Protein AF-T1C7Z4-F1 (afdb_monomer)

Radius of gyration: 29.36 Å; Cα contacts (8 Å, |Δi|>4): 207; chains: 1; bounding box: 64×41×88 Å

Sequence (200 aa):
RFHYRIVDRELHAEHHIIVRELQWGGPSASKQSVGWPIRLATALLKNPDGVIRISLPVTGSLNDPSFHITSIVWKMLEHLLEKAALAPFELVGQLFPGAQRAQDVEFIPGSAALPPGAAASLSDLGRALAARPALQIDIPAGPAGPDDAIALEDARIDTLIMAGDRHPHPAGIFTLPLPERLRRFAALYRARLGKPPVYP

pLDDT: mean 82.73, std 10.24, range [55.91, 95.5]

InterPro domains:
  IPR008023 Protein of unknown function DUF748 [PF05359] (3-161)

Mean predicted aligned error: 10.8 Å

Structure (mmCIF, N/CA/C/O backbone):
data_AF-T1C7Z4-F1
#
_entry.id   AF-T1C7Z4-F1
#
loop_
_atom_site.group_PDB
_atom_site.id
_atom_site.type_symbol
_atom_site.label_atom_id
_atom_site.label_alt_id
_atom_site.label_comp_id
_atom_site.label_asym_id
_atom_site.label_entity_id
_atom_site.label_seq_id
_atom_site.pdbx_PDB_ins_code
_atom_site.Cartn_x
_atom_site.Cartn_y
_atom_site.Cartn_z
_atom_site.occupancy
_atom_site.B_iso_or_equiv
_atom_site.auth_seq_id
_atom_site.auth_comp_id
_atom_site.auth_asym_id
_atom_site.auth_atom_id
_atom_site.pdbx_PDB_model_num
ATOM 1 N N . ARG A 1 1 ? -22.829 -3.001 24.748 1.00 62.00 1 ARG A N 1
ATOM 2 C CA . ARG A 1 1 ? -22.953 -3.765 26.021 1.00 62.00 1 ARG A CA 1
ATOM 3 C C . ARG A 1 1 ? -21.739 -3.427 26.867 1.00 62.00 1 ARG A C 1
ATOM 5 O O . ARG A 1 1 ? -20.693 -3.185 26.273 1.00 62.00 1 ARG A O 1
ATOM 12 N N . PHE A 1 2 ? -21.897 -3.378 28.186 1.00 67.44 2 PHE A N 1
ATOM 13 C CA . PHE A 1 2 ? -20.847 -2.974 29.116 1.00 67.44 2 PHE A CA 1
ATOM 14 C C . PHE A 1 2 ? -20.646 -4.074 30.162 1.00 67.44 2 PHE A C 1
ATOM 16 O O . PHE A 1 2 ? -21.619 -4.481 30.798 1.00 67.44 2 PHE A O 1
ATOM 23 N N . HIS A 1 3 ? -19.420 -4.572 30.308 1.00 67.75 3 HIS A N 1
ATOM 24 C CA . HIS A 1 3 ? -19.040 -5.541 31.339 1.00 67.75 3 HIS A CA 1
ATOM 25 C C . HIS A 1 3 ? -17.976 -4.922 32.238 1.00 67.75 3 HIS A C 1
ATOM 27 O O . HIS A 1 3 ? -17.021 -4.354 31.726 1.00 67.75 3 HIS A O 1
ATOM 33 N N . TYR A 1 4 ? -18.140 -5.033 33.556 1.00 72.50 4 TYR A N 1
ATOM 34 C CA . TYR A 1 4 ? -17.231 -4.452 34.544 1.00 72.50 4 TYR A CA 1
ATOM 35 C C . TYR A 1 4 ? -16.807 -5.523 35.549 1.00 72.50 4 TYR A C 1
ATOM 37 O O . TYR A 1 4 ? -17.647 -6.263 36.064 1.00 72.50 4 TYR A O 1
ATOM 45 N N . ARG A 1 5 ? -15.511 -5.601 35.838 1.00 75.81 5 ARG A N 1
ATOM 46 C CA . ARG A 1 5 ? -14.916 -6.465 36.859 1.00 75.81 5 ARG A CA 1
ATOM 47 C C . ARG A 1 5 ? -13.880 -5.660 37.630 1.00 75.81 5 ARG A C 1
ATOM 49 O O . ARG A 1 5 ? -13.140 -4.893 37.032 1.00 75.81 5 ARG A O 1
ATOM 56 N N . ILE A 1 6 ? -13.821 -5.841 38.943 1.00 74.31 6 ILE A N 1
ATOM 57 C CA . ILE A 1 6 ? -12.808 -5.209 39.793 1.00 74.31 6 ILE A CA 1
ATOM 58 C C . ILE A 1 6 ? -11.932 -6.319 40.375 1.00 74.31 6 ILE A C 1
ATOM 60 O O . ILE A 1 6 ? -12.468 -7.267 40.949 1.00 74.31 6 ILE A O 1
ATOM 64 N N . VAL A 1 7 ? -10.614 -6.218 40.208 1.00 78.06 7 VAL 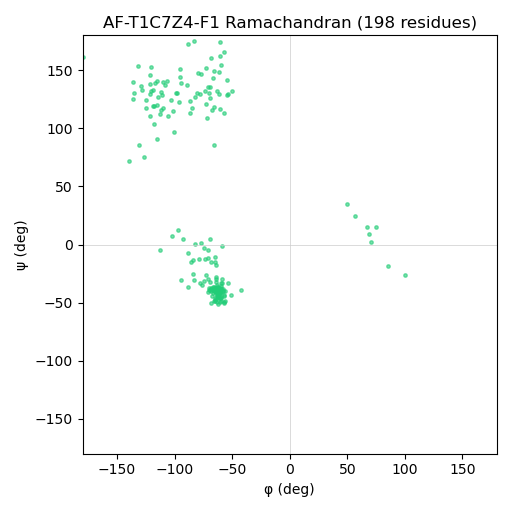A N 1
ATOM 65 C CA . VAL A 1 7 ? -9.606 -7.140 40.765 1.00 78.06 7 VAL A CA 1
ATOM 66 C C . VAL A 1 7 ? -8.481 -6.289 41.342 1.00 78.06 7 VAL A C 1
ATOM 68 O O . VAL A 1 7 ? -8.059 -5.348 40.689 1.00 78.06 7 VAL A O 1
ATOM 71 N N . ASP A 1 8 ? -8.045 -6.538 42.578 1.00 77.44 8 ASP A N 1
ATOM 72 C CA . ASP A 1 8 ? -6.919 -5.820 43.213 1.00 77.44 8 ASP A CA 1
ATOM 73 C C . ASP A 1 8 ? -6.990 -4.279 43.147 1.00 77.44 8 ASP A C 1
ATOM 75 O O . ASP A 1 8 ? -5.982 -3.582 43.077 1.00 77.44 8 ASP A O 1
ATOM 79 N N . ARG A 1 9 ? -8.212 -3.728 43.228 1.00 74.50 9 ARG A N 1
ATOM 80 C CA . ARG A 1 9 ? -8.511 -2.284 43.101 1.00 74.50 9 ARG A CA 1
ATOM 81 C C . ARG A 1 9 ? -8.250 -1.705 41.702 1.00 74.50 9 ARG A C 1
ATOM 83 O O . ARG A 1 9 ? -8.269 -0.486 41.535 1.00 74.50 9 ARG A O 1
ATOM 90 N N . GLU A 1 10 ? -8.096 -2.556 40.698 1.00 71.50 10 GLU A N 1
ATOM 91 C CA . GLU A 1 10 ? -8.139 -2.207 39.283 1.00 71.50 10 GLU A CA 1
ATOM 92 C C . GLU A 1 10 ? -9.522 -2.508 38.704 1.00 71.50 10 GLU A C 1
ATOM 94 O O . GLU A 1 10 ? -10.094 -3.586 38.883 1.00 71.50 10 GLU A O 1
ATOM 99 N N . LEU A 1 11 ? -10.084 -1.523 38.011 1.00 77.00 11 LEU A N 1
ATOM 100 C CA . LEU A 1 11 ? -11.274 -1.681 37.198 1.00 77.00 11 LEU A CA 1
ATOM 101 C C . LEU A 1 11 ? -10.871 -2.246 35.839 1.00 77.00 11 LEU A C 1
ATOM 103 O O . LEU A 1 11 ? -10.075 -1.635 35.134 1.00 77.00 11 LEU A O 1
ATOM 107 N N . HIS A 1 12 ? -11.507 -3.340 35.443 1.00 77.31 12 HIS A N 1
ATOM 108 C CA . HIS A 1 12 ? -11.502 -3.882 34.093 1.00 77.31 12 HIS A CA 1
ATOM 109 C C . HIS A 1 12 ? -12.899 -3.720 33.501 1.00 77.31 12 HIS A C 1
ATOM 111 O O . HIS A 1 12 ? -13.866 -4.309 33.989 1.00 77.31 12 HIS A O 1
ATOM 117 N N . ALA A 1 13 ? -13.015 -2.917 32.453 1.00 74.50 13 ALA A N 1
ATOM 118 C CA . ALA A 1 13 ? -14.256 -2.682 31.739 1.00 74.50 13 ALA A CA 1
ATOM 119 C C . ALA A 1 13 ? -14.119 -3.072 30.266 1.00 74.50 13 ALA A C 1
ATOM 121 O O . ALA A 1 13 ? -13.130 -2.736 29.621 1.00 74.50 13 ALA A O 1
ATOM 122 N N . GLU A 1 14 ? -15.135 -3.721 29.708 1.00 77.19 14 GLU A N 1
ATOM 123 C CA . GLU A 1 14 ? -15.243 -3.980 28.273 1.00 77.19 14 GLU A CA 1
ATOM 124 C C . GLU A 1 14 ? -16.447 -3.239 27.705 1.00 77.19 14 GLU A C 1
ATOM 126 O O . GLU A 1 14 ? -17.594 -3.439 28.124 1.00 77.19 14 GLU A O 1
ATOM 131 N N . HIS A 1 15 ? -16.181 -2.345 26.754 1.00 76.12 15 HIS A N 1
ATOM 132 C CA . HIS A 1 15 ? -17.198 -1.543 26.087 1.00 76.12 15 HIS A CA 1
ATOM 133 C C . HIS A 1 15 ? -17.344 -2.003 24.637 1.00 76.12 15 HIS A C 1
ATOM 135 O O . HIS A 1 15 ? -16.420 -1.858 23.838 1.00 76.12 15 HIS A O 1
ATOM 141 N N . HIS A 1 16 ? -18.529 -2.504 24.279 1.00 82.62 16 HIS A N 1
ATOM 142 C CA . HIS A 1 16 ? -18.870 -2.826 22.891 1.00 82.62 16 HIS A CA 1
ATOM 143 C C . HIS A 1 16 ? -19.742 -1.736 22.280 1.00 82.62 16 HIS A C 1
ATOM 145 O O . HIS A 1 16 ? -20.900 -1.562 22.687 1.00 82.62 16 HIS A O 1
ATOM 151 N N . ILE A 1 17 ? -19.192 -1.059 21.276 1.00 84.62 17 ILE A N 1
ATOM 152 C CA . ILE A 1 17 ? -19.823 0.029 20.534 1.00 84.62 17 ILE A CA 1
ATOM 153 C C . ILE A 1 17 ? -20.106 -0.462 19.113 1.00 84.62 17 ILE A C 1
ATOM 155 O O . ILE A 1 17 ? -19.226 -0.997 18.438 1.00 84.62 17 ILE A O 1
ATOM 159 N N . ILE A 1 18 ? -21.349 -0.284 18.664 1.00 90.19 18 ILE A N 1
ATOM 160 C CA . ILE A 1 18 ? -21.771 -0.582 17.294 1.00 90.19 18 ILE A CA 1
ATOM 161 C C . ILE A 1 18 ? -22.263 0.719 16.678 1.00 90.19 18 ILE A C 1
ATOM 163 O O . ILE A 1 18 ? -23.226 1.303 17.169 1.00 90.19 18 ILE A O 1
ATOM 167 N N . VAL A 1 19 ? -21.617 1.147 15.598 1.00 91.00 19 VAL A N 1
ATOM 168 C CA . VAL A 1 19 ? -22.026 2.314 14.813 1.00 91.00 19 VAL A CA 1
ATOM 169 C C . VAL A 1 19 ? -22.516 1.829 13.454 1.00 91.00 19 VAL A C 1
ATOM 171 O O . VAL A 1 19 ? -21.864 1.008 12.804 1.00 91.00 19 VAL A O 1
ATOM 174 N N . ARG A 1 20 ? -23.682 2.318 13.038 1.00 91.56 20 ARG A N 1
ATOM 175 C CA . ARG A 1 20 ? -24.297 2.042 11.734 1.00 91.56 20 ARG A CA 1
ATOM 176 C C . ARG A 1 20 ? -24.484 3.352 10.990 1.00 91.56 20 ARG A C 1
ATOM 178 O O . ARG A 1 20 ? -24.606 4.391 11.628 1.00 91.56 20 ARG A O 1
ATOM 185 N N . GLU A 1 21 ? -24.480 3.279 9.661 1.00 84.75 21 GLU A N 1
ATOM 186 C CA . GLU A 1 21 ? -24.811 4.412 8.782 1.00 84.75 21 GLU A CA 1
ATOM 187 C C . GLU A 1 21 ? -23.943 5.662 9.007 1.00 84.75 21 GLU A C 1
ATOM 189 O O . GLU A 1 21 ? -24.331 6.772 8.656 1.00 84.75 21 GLU A O 1
ATOM 194 N N . LEU A 1 22 ? -22.728 5.492 9.544 1.00 86.44 22 LEU A N 1
ATOM 195 C CA . LEU A 1 22 ? -21.803 6.608 9.683 1.00 86.44 22 LEU A CA 1
ATOM 196 C C . LEU A 1 22 ? -21.400 7.101 8.291 1.00 86.44 22 LEU A C 1
ATOM 198 O O . LEU A 1 22 ? -20.799 6.361 7.495 1.00 86.44 22 LEU A O 1
ATOM 202 N N . GLN A 1 23 ? -21.743 8.357 8.028 1.00 82.31 23 GLN A N 1
ATOM 203 C CA . GLN A 1 23 ? -21.385 9.097 6.833 1.00 82.31 23 GLN A CA 1
ATOM 204 C C . GLN A 1 23 ? -20.775 10.429 7.248 1.00 82.31 23 GLN A C 1
ATOM 206 O O . GLN A 1 23 ? -21.271 11.113 8.143 1.00 82.31 23 GLN A O 1
ATOM 211 N N . TRP A 1 24 ? -19.686 10.790 6.581 1.00 83.38 24 TRP A N 1
ATOM 212 C CA . TRP A 1 24 ? -19.082 12.101 6.731 1.00 83.38 24 TRP A CA 1
ATOM 213 C C . TRP A 1 24 ? -19.615 13.021 5.641 1.00 83.38 24 TRP A C 1
ATOM 215 O O . TRP A 1 24 ? -19.720 12.616 4.485 1.00 83.38 24 TRP A O 1
ATOM 225 N N . GLY A 1 25 ? -19.910 14.270 5.998 1.00 73.25 25 GLY A N 1
ATOM 226 C CA . GLY A 1 25 ? -20.153 15.308 5.002 1.00 73.25 25 GLY A CA 1
ATOM 227 C C . GLY A 1 25 ? -18.925 15.536 4.110 1.00 73.25 25 GLY A C 1
ATOM 228 O O . GLY A 1 25 ? -17.792 15.156 4.448 1.00 73.25 25 GLY A O 1
ATOM 229 N N . GLY A 1 26 ? -19.150 16.180 2.963 1.00 67.62 26 GLY A N 1
ATOM 230 C CA . GLY A 1 26 ? -18.075 16.612 2.071 1.00 67.62 26 GLY A CA 1
ATOM 231 C C . GLY A 1 26 ? -17.059 17.527 2.776 1.00 67.62 26 GLY A C 1
ATOM 232 O O . GLY A 1 26 ? -17.326 18.014 3.879 1.00 67.62 26 GLY A O 1
ATOM 233 N N . PRO A 1 27 ? -15.879 17.754 2.178 1.00 62.22 27 PRO A N 1
ATOM 234 C CA . PRO A 1 27 ? -14.914 18.710 2.707 1.00 62.22 27 PRO A CA 1
ATOM 235 C C . PRO A 1 27 ? -15.582 20.087 2.824 1.00 62.22 27 PRO A C 1
ATOM 237 O O . PRO A 1 27 ? -15.964 20.681 1.819 1.00 62.22 27 PRO A O 1
ATOM 240 N N . SER A 1 28 ? -15.768 20.580 4.046 1.00 59.91 28 SER A N 1
ATOM 241 C CA . SER A 1 28 ? -16.269 21.929 4.299 1.00 59.91 28 SER A CA 1
ATOM 242 C C . SER A 1 28 ? -15.123 22.806 4.788 1.00 59.91 28 SER A C 1
ATOM 244 O O . SER A 1 28 ? -14.312 22.384 5.610 1.00 59.91 28 SER A O 1
ATOM 246 N N . ALA A 1 29 ? -15.083 24.062 4.337 1.00 60.25 29 ALA A N 1
ATOM 247 C CA . ALA A 1 29 ? -14.156 25.076 4.853 1.00 60.25 29 ALA A CA 1
ATOM 248 C C . ALA A 1 29 ? -14.483 25.513 6.301 1.00 60.25 29 ALA A C 1
ATOM 250 O O . ALA A 1 29 ? -13.869 26.433 6.839 1.00 60.25 29 ALA A O 1
ATOM 251 N N . SER A 1 30 ? -15.471 24.881 6.945 1.00 62.84 30 SER A N 1
ATOM 252 C CA . SER A 1 30 ? -15.826 25.142 8.335 1.00 62.84 30 SER A CA 1
ATOM 253 C C . SER A 1 30 ? -14.868 24.421 9.289 1.00 62.84 30 SER A C 1
ATOM 255 O O . SER A 1 30 ? -14.425 23.302 9.034 1.00 62.84 30 SER A O 1
ATOM 257 N N . LYS A 1 31 ? -14.618 25.025 10.459 1.00 59.66 31 LYS A N 1
ATOM 258 C CA . LYS A 1 31 ? -13.844 24.434 11.575 1.00 59.66 31 LYS A CA 1
ATOM 259 C C . LYS A 1 31 ? -14.413 23.110 12.127 1.00 59.66 31 LYS A C 1
ATOM 261 O O . LYS A 1 31 ? -13.853 22.555 13.061 1.00 59.66 31 LYS A O 1
ATOM 266 N N . GLN A 1 32 ? -15.535 22.629 11.595 1.00 62.53 32 GLN A N 1
ATOM 267 C CA . GLN A 1 32 ? -16.249 21.429 12.040 1.00 62.53 32 GLN A CA 1
ATOM 268 C C . GLN A 1 32 ? -16.001 20.221 11.119 1.00 62.53 32 GLN A C 1
ATOM 270 O O . GLN A 1 32 ? -16.664 19.195 11.266 1.00 62.53 32 GLN A O 1
ATOM 275 N N . SER A 1 33 ? -15.086 20.326 10.148 1.00 69.81 33 SER A N 1
ATOM 276 C CA . SER A 1 33 ? -14.755 19.200 9.276 1.00 69.81 33 SER A CA 1
ATOM 277 C C . SER A 1 33 ? -13.975 18.122 10.034 1.00 69.81 33 SER A C 1
ATOM 279 O O . SER A 1 33 ? -13.063 18.388 10.816 1.00 69.81 33 SER A O 1
ATOM 281 N N . VAL A 1 34 ? -14.363 16.867 9.811 1.00 78.44 34 VAL A N 1
ATOM 282 C CA . VAL A 1 34 ? -13.688 15.716 10.412 1.00 78.44 34 VAL A CA 1
ATOM 283 C C . VAL A 1 34 ? -12.345 15.510 9.726 1.00 78.44 34 VAL A C 1
ATOM 285 O O . VAL A 1 34 ? -12.300 15.291 8.510 1.00 78.44 34 VAL A O 1
ATOM 288 N N . GLY A 1 35 ? -11.276 15.566 10.522 1.00 82.50 35 GLY A N 1
ATOM 289 C CA . GLY A 1 35 ? -9.902 15.403 10.061 1.00 82.50 35 GLY A CA 1
ATOM 290 C C . GLY A 1 35 ? -9.645 14.049 9.399 1.00 82.50 35 GLY A C 1
ATOM 291 O O . GLY A 1 35 ? -10.307 13.046 9.680 1.00 82.50 35 GLY A O 1
ATOM 292 N N . TRP A 1 36 ? -8.646 14.020 8.519 1.00 84.12 36 TRP A N 1
ATOM 293 C CA . TRP A 1 36 ? -8.288 12.831 7.748 1.00 84.12 36 TRP A CA 1
ATOM 294 C C . TRP A 1 36 ? -7.968 11.583 8.595 1.00 84.12 36 TRP A C 1
ATOM 296 O O . TRP A 1 36 ? -8.486 10.524 8.242 1.00 84.12 36 TRP A O 1
ATOM 306 N N . PRO A 1 37 ? -7.256 11.655 9.743 1.00 86.88 37 PRO A N 1
ATOM 307 C CA . PRO A 1 37 ? -6.982 10.461 10.553 1.00 86.88 37 PRO A CA 1
ATOM 308 C C . PRO A 1 37 ? -8.254 9.762 11.049 1.00 86.88 37 PRO A C 1
ATOM 310 O O . PRO A 1 37 ? -8.346 8.536 11.050 1.00 86.88 37 PRO A O 1
ATOM 313 N N . ILE A 1 38 ? -9.281 10.539 11.407 1.00 88.25 38 ILE A N 1
ATOM 314 C CA . ILE A 1 38 ? -10.581 10.006 11.836 1.00 88.25 38 ILE A CA 1
ATOM 315 C C . ILE A 1 38 ? -11.317 9.380 10.641 1.00 88.25 38 ILE A C 1
ATOM 317 O O . ILE A 1 38 ? -11.929 8.314 10.769 1.00 88.25 38 ILE A O 1
ATOM 321 N N . ARG A 1 39 ? -11.239 9.998 9.455 1.00 88.00 39 ARG A N 1
ATOM 322 C CA . ARG A 1 39 ? -11.797 9.428 8.216 1.00 88.00 39 ARG A CA 1
ATOM 323 C C . ARG A 1 39 ? -11.122 8.103 7.854 1.00 88.00 39 ARG A C 1
ATOM 325 O O . ARG A 1 39 ? -11.824 7.146 7.549 1.00 88.00 39 ARG A O 1
ATOM 332 N N . LEU A 1 40 ? -9.797 8.023 7.965 1.00 88.94 40 LEU A N 1
ATOM 333 C CA . LEU A 1 40 ? -9.034 6.798 7.734 1.00 88.94 40 LEU A CA 1
ATOM 334 C C . LEU A 1 40 ? -9.424 5.700 8.729 1.00 88.94 40 LEU A C 1
ATOM 336 O O . LEU A 1 40 ? -9.782 4.599 8.318 1.00 88.94 40 LEU A O 1
ATOM 340 N N . ALA A 1 41 ? -9.422 6.007 10.029 1.00 87.50 41 ALA A N 1
ATOM 341 C CA . ALA A 1 41 ? -9.799 5.047 11.063 1.00 87.50 41 ALA A CA 1
ATOM 342 C C . ALA A 1 41 ? -11.218 4.506 10.837 1.00 87.50 41 ALA A C 1
ATOM 344 O O . ALA A 1 41 ? -11.453 3.301 10.902 1.00 87.50 41 ALA A O 1
ATOM 345 N N . THR A 1 42 ? -12.174 5.377 10.509 1.00 89.81 42 THR A N 1
ATOM 346 C CA . THR A 1 42 ? -13.550 4.940 10.230 1.00 89.81 42 THR A CA 1
ATOM 347 C C . THR A 1 42 ? -13.678 4.136 8.945 1.00 89.81 42 THR A C 1
ATOM 349 O O . THR A 1 42 ? -14.394 3.136 8.954 1.00 89.81 42 THR A O 1
ATOM 352 N N . ALA A 1 43 ? -12.960 4.492 7.880 1.00 90.94 43 ALA A N 1
ATOM 353 C CA . ALA A 1 43 ? -12.897 3.698 6.655 1.00 90.94 43 ALA A CA 1
ATOM 354 C C . ALA A 1 43 ? -12.333 2.290 6.907 1.00 90.94 43 ALA A C 1
ATOM 356 O O . ALA A 1 43 ? -12.869 1.307 6.398 1.00 90.94 43 ALA A O 1
ATOM 357 N N . LEU A 1 44 ? -11.304 2.189 7.751 1.00 90.38 44 LEU A N 1
ATOM 358 C CA . LEU A 1 44 ? -10.635 0.937 8.097 1.00 90.38 44 LEU A CA 1
ATOM 359 C C . LEU A 1 44 ? -11.463 0.049 9.041 1.00 90.38 44 LEU A C 1
ATOM 361 O O . LEU A 1 44 ? -11.372 -1.175 8.988 1.00 90.38 44 LEU A O 1
ATOM 365 N N . LEU A 1 45 ? -12.278 0.639 9.914 1.00 89.94 45 LEU A N 1
ATOM 366 C CA . LEU A 1 45 ? -13.132 -0.104 10.846 1.00 89.94 45 LEU A CA 1
ATOM 367 C C . LEU A 1 45 ? -14.459 -0.545 10.217 1.00 89.94 45 LEU A C 1
ATOM 369 O O . LEU A 1 45 ? -15.068 -1.521 10.669 1.00 89.94 45 LEU A O 1
ATOM 373 N N . LYS A 1 46 ? -14.924 0.172 9.189 1.00 92.50 46 LYS A N 1
ATOM 374 C CA . LYS A 1 46 ? -16.194 -0.099 8.513 1.00 92.50 46 LYS A CA 1
ATOM 375 C C . LYS A 1 46 ? -16.095 -1.411 7.736 1.00 92.50 46 LYS A C 1
ATOM 377 O O . LYS A 1 46 ? -15.160 -1.640 6.972 1.00 92.50 46 LYS A O 1
ATOM 382 N N . ASN A 1 47 ? -17.028 -2.325 7.980 1.00 91.88 47 ASN A N 1
ATOM 383 C CA . ASN A 1 47 ? -17.147 -3.556 7.198 1.00 91.88 47 ASN A CA 1
ATOM 384 C C . ASN A 1 47 ? -17.948 -3.305 5.896 1.00 91.88 47 ASN A C 1
ATOM 386 O O . ASN A 1 47 ? -18.472 -2.200 5.716 1.00 91.88 47 ASN A O 1
ATOM 390 N N . PRO A 1 48 ? -18.082 -4.303 5.001 1.00 92.88 48 PRO A N 1
ATOM 391 C CA . PRO A 1 48 ? -18.854 -4.152 3.765 1.00 92.88 48 PRO A CA 1
ATOM 392 C C . PRO A 1 48 ? -20.327 -3.776 3.985 1.00 92.88 48 PRO A C 1
ATOM 394 O O . PRO A 1 48 ? -20.888 -3.032 3.190 1.00 92.88 48 PRO A O 1
ATOM 397 N N . ASP A 1 49 ? -20.924 -4.189 5.109 1.00 92.12 49 ASP A N 1
ATOM 398 C CA . ASP A 1 49 ? -22.300 -3.821 5.492 1.00 92.12 49 ASP A CA 1
ATOM 399 C C . ASP A 1 49 ? -22.419 -2.386 6.040 1.00 92.12 49 ASP A C 1
ATOM 401 O O . ASP A 1 49 ? -23.478 -1.963 6.505 1.00 92.12 49 ASP A O 1
ATOM 405 N N . GLY A 1 50 ? -21.318 -1.637 6.083 1.00 90.75 50 GLY A N 1
ATOM 406 C CA . GLY A 1 50 ? -21.280 -0.286 6.618 1.00 90.75 50 GLY A CA 1
ATOM 407 C C . GLY A 1 50 ? -21.333 -0.189 8.146 1.00 90.75 50 GLY A C 1
ATOM 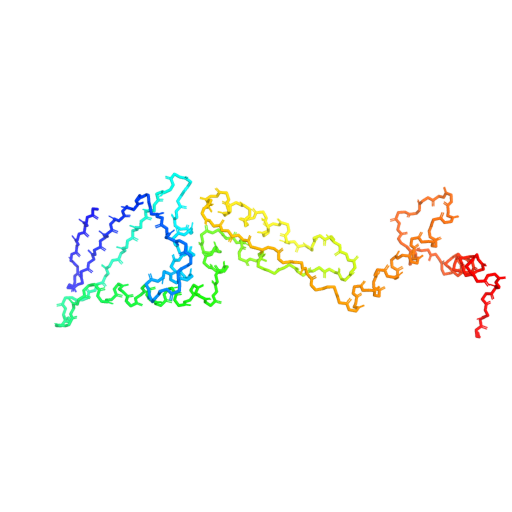408 O O . GLY A 1 50 ? -21.570 0.897 8.679 1.00 90.75 50 GLY A O 1
ATOM 409 N N . VAL A 1 51 ? -21.097 -1.294 8.854 1.00 93.12 51 VAL A N 1
ATOM 410 C CA . VAL A 1 51 ? -21.124 -1.390 10.317 1.00 93.12 51 VAL A CA 1
ATOM 411 C C . VAL A 1 51 ? -19.708 -1.314 10.881 1.00 93.12 51 VAL A C 1
ATOM 413 O O . VAL A 1 51 ? -18.815 -2.062 10.480 1.00 93.12 51 VAL A O 1
ATOM 416 N N . ILE A 1 52 ? -19.524 -0.451 11.874 1.00 91.31 52 ILE A N 1
ATOM 417 C CA . ILE A 1 52 ? -18.304 -0.354 12.676 1.00 91.31 52 ILE A CA 1
ATOM 418 C C . ILE A 1 52 ? -18.577 -1.020 14.025 1.00 91.31 52 ILE A C 1
ATOM 420 O O . ILE A 1 52 ? -19.527 -0.663 14.723 1.00 91.31 52 ILE A O 1
ATOM 424 N N . ARG A 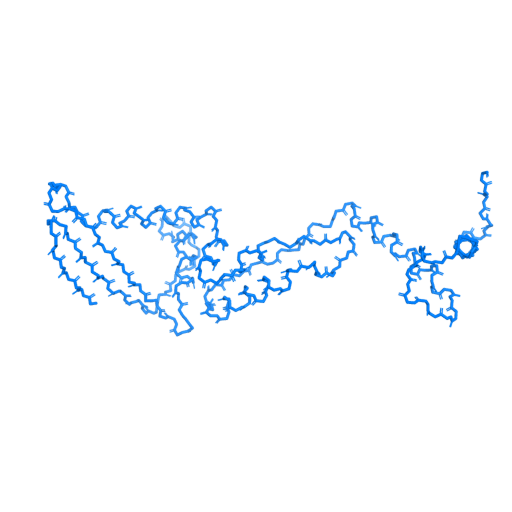1 53 ? -17.749 -2.000 14.393 1.00 88.31 53 ARG A N 1
ATOM 425 C CA . ARG A 1 53 ? -17.793 -2.662 15.704 1.00 88.31 53 ARG A CA 1
ATOM 426 C C . ARG A 1 53 ? -16.476 -2.403 16.413 1.00 88.31 53 ARG A C 1
ATOM 428 O O . ARG A 1 53 ? -15.432 -2.800 15.908 1.00 88.31 53 ARG A O 1
ATOM 435 N N . ILE A 1 54 ? -16.537 -1.743 17.561 1.00 84.56 54 ILE A N 1
ATOM 436 C CA . ILE A 1 54 ? -15.361 -1.408 18.361 1.00 84.56 54 ILE A CA 1
ATOM 437 C C . ILE A 1 54 ? -15.541 -2.045 19.732 1.00 84.56 54 ILE A C 1
ATOM 439 O O . ILE A 1 54 ? -16.582 -1.875 20.371 1.00 84.56 54 ILE A O 1
ATOM 443 N N . SER A 1 55 ? -14.518 -2.772 20.164 1.00 81.62 55 SER A N 1
ATOM 444 C CA . SER A 1 55 ? -14.412 -3.298 21.520 1.00 81.62 55 SER A CA 1
ATOM 445 C C . SER A 1 55 ? -13.252 -2.579 22.189 1.00 81.62 55 SER A C 1
ATOM 447 O O . SER A 1 55 ? -12.110 -2.731 21.763 1.00 81.62 55 SER A O 1
ATOM 449 N N . LEU A 1 56 ? -13.556 -1.752 23.185 1.00 76.62 56 LEU A N 1
ATOM 450 C CA . LEU A 1 56 ? -12.555 -0.997 23.932 1.00 76.62 56 LEU A CA 1
ATOM 451 C C . LEU A 1 56 ? -12.387 -1.647 25.309 1.00 76.62 56 LEU A C 1
ATOM 453 O O . LEU A 1 56 ? -13.325 -1.569 26.113 1.00 76.62 56 LEU A O 1
ATOM 457 N N . PRO A 1 57 ? -11.240 -2.294 25.586 1.00 71.94 57 PRO A N 1
ATOM 458 C CA . PRO A 1 57 ? -10.873 -2.642 26.946 1.00 71.94 57 PRO A CA 1
ATOM 459 C C . PRO A 1 57 ? -10.453 -1.362 27.666 1.00 71.94 57 PRO A C 1
ATOM 461 O O . PRO A 1 57 ? -9.675 -0.564 27.142 1.00 71.94 57 PRO A O 1
ATOM 464 N N . VAL A 1 58 ? -10.975 -1.152 28.866 1.00 73.00 58 VAL A N 1
ATOM 465 C CA . VAL A 1 58 ? -10.579 -0.037 29.716 1.00 73.00 58 VAL A CA 1
ATOM 466 C C . VAL A 1 58 ? -10.127 -0.591 31.050 1.00 73.00 58 VAL A C 1
ATOM 468 O O . VAL A 1 58 ? -10.903 -1.220 31.764 1.00 73.00 58 VAL A O 1
ATOM 471 N N . THR A 1 59 ? -8.859 -0.366 31.368 1.00 70.62 59 THR A N 1
ATOM 472 C CA . THR A 1 59 ? -8.254 -0.755 32.638 1.00 70.62 59 THR A CA 1
ATOM 473 C C . THR A 1 59 ? -7.842 0.483 33.412 1.00 70.62 59 THR A C 1
ATOM 475 O O . THR A 1 59 ? -7.318 1.428 32.819 1.00 70.62 59 THR A O 1
ATOM 478 N N . GLY A 1 60 ? -8.026 0.490 34.729 1.00 69.81 60 GLY A N 1
ATOM 479 C CA . GLY A 1 60 ? -7.403 1.529 35.535 1.00 69.81 60 GLY A CA 1
ATOM 480 C C . GLY A 1 60 ? -7.664 1.451 37.031 1.00 69.81 60 GLY A C 1
ATOM 481 O O . GLY A 1 60 ? -8.577 0.773 37.493 1.00 69.81 60 GLY A O 1
ATOM 482 N N . SER A 1 61 ? -6.807 2.129 37.790 1.00 69.62 61 SER A N 1
ATOM 483 C CA . SER A 1 61 ? -6.772 2.029 39.246 1.00 69.62 61 SER A CA 1
ATOM 484 C C . SER A 1 61 ? -7.851 2.886 39.905 1.00 69.62 61 SER A C 1
ATOM 486 O O . SER A 1 61 ? -7.940 4.087 39.662 1.00 69.62 61 SER A O 1
ATOM 488 N N . LEU A 1 62 ? -8.611 2.290 40.824 1.00 66.12 62 LEU A N 1
ATOM 489 C CA . LEU A 1 62 ? -9.594 2.985 41.664 1.00 66.12 62 LEU A CA 1
ATOM 490 C C . LEU A 1 62 ? -8.944 3.887 42.732 1.00 66.12 62 LEU A C 1
ATOM 492 O O . LEU A 1 62 ? -9.652 4.563 43.474 1.00 66.12 62 LEU A O 1
ATOM 496 N N . ASN A 1 63 ? -7.611 3.870 42.850 1.00 66.19 63 ASN A N 1
ATOM 497 C CA . ASN A 1 63 ? -6.856 4.655 43.831 1.00 66.19 63 ASN A CA 1
ATOM 498 C C . ASN A 1 63 ? -6.469 6.053 43.342 1.00 66.19 63 ASN A C 1
ATOM 500 O O . ASN A 1 63 ? -5.941 6.830 44.134 1.00 66.19 63 ASN A O 1
ATOM 504 N N . ASP A 1 64 ? -6.705 6.376 42.071 1.00 63.44 64 ASP A N 1
ATOM 505 C CA . ASP A 1 64 ? -6.446 7.712 41.545 1.00 63.44 64 ASP A CA 1
ATOM 506 C C . ASP A 1 64 ? -7.684 8.608 41.779 1.00 63.44 64 ASP A C 1
ATOM 508 O O . ASP A 1 64 ? -8.741 8.365 41.196 1.00 63.44 64 ASP A O 1
ATOM 512 N N . PRO A 1 65 ? -7.615 9.648 42.630 1.00 58.91 65 PRO A N 1
ATOM 513 C CA . PRO A 1 65 ? -8.737 10.563 42.851 1.00 58.91 65 PRO A CA 1
ATOM 514 C C . PRO A 1 65 ? -9.117 11.379 41.599 1.00 58.91 65 PRO A C 1
ATOM 516 O O . PRO A 1 65 ? -10.183 11.991 41.578 1.00 58.91 65 PRO A O 1
ATOM 519 N N . SER A 1 66 ? -8.291 11.354 40.545 1.00 58.06 66 SER A N 1
ATOM 520 C CA . SER A 1 66 ? -8.564 11.939 39.223 1.00 58.06 66 SER A CA 1
ATOM 521 C C . SER A 1 66 ? -9.081 10.907 38.208 1.00 58.06 66 SER A C 1
ATOM 523 O O . SER A 1 66 ? -9.089 11.186 37.004 1.00 58.06 66 SER A O 1
ATOM 525 N N . PHE A 1 67 ? -9.465 9.702 38.655 1.00 56.44 67 PHE A N 1
ATOM 526 C CA . PHE A 1 67 ? -9.823 8.575 37.792 1.00 56.44 67 PHE A CA 1
ATOM 527 C C . PHE A 1 67 ? -11.094 8.838 36.970 1.00 56.44 67 PHE A C 1
ATOM 529 O O . PHE A 1 67 ? -12.208 8.443 37.314 1.00 56.44 67 PHE A O 1
ATOM 536 N N . HIS A 1 68 ? -10.909 9.482 35.820 1.00 65.38 68 HIS A N 1
ATOM 537 C CA . HIS A 1 68 ? -11.892 9.579 34.754 1.00 65.38 68 HIS A CA 1
ATOM 538 C C . HIS A 1 68 ? -11.528 8.570 33.668 1.00 65.38 68 HIS A C 1
ATOM 540 O O . HIS A 1 68 ? -10.720 8.841 32.784 1.00 65.38 68 HIS A O 1
ATOM 546 N N . ILE A 1 69 ? -12.171 7.404 33.71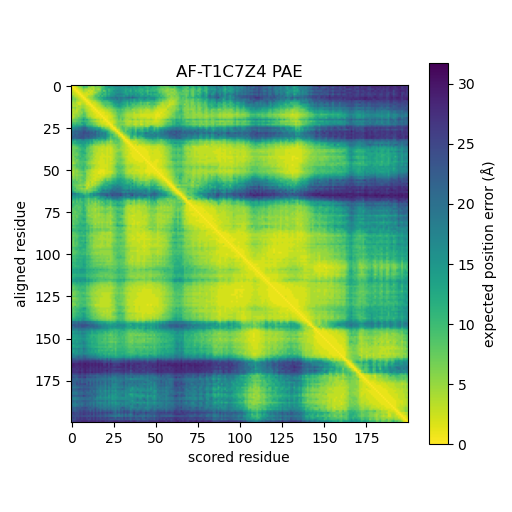1 1.00 68.69 69 ILE A N 1
ATOM 547 C CA . ILE A 1 69 ? -12.103 6.339 32.690 1.00 68.69 69 ILE A CA 1
ATOM 548 C C . ILE A 1 69 ? -12.162 6.925 31.266 1.00 68.69 69 ILE A C 1
ATOM 550 O O . ILE A 1 69 ? -11.444 6.502 30.363 1.00 68.69 69 ILE A O 1
ATOM 554 N N . THR A 1 70 ? -12.990 7.951 31.075 1.00 71.00 70 THR A N 1
ATOM 555 C CA . THR A 1 70 ? -13.189 8.647 29.802 1.00 71.00 70 THR A CA 1
ATOM 556 C C . THR A 1 70 ? -11.957 9.414 29.309 1.00 71.00 70 THR A C 1
ATOM 558 O O . THR A 1 70 ? -11.708 9.415 28.106 1.00 71.00 70 THR A O 1
ATOM 561 N N . SER A 1 71 ? -11.159 10.033 30.187 1.00 77.50 71 SER A N 1
ATOM 562 C CA . SER A 1 71 ? -9.993 10.837 29.783 1.00 77.50 71 SER A CA 1
ATOM 563 C C . SER A 1 71 ? -8.802 9.973 29.365 1.00 77.50 71 SER A C 1
ATOM 565 O O . SER A 1 71 ? -8.092 10.317 28.422 1.00 77.50 71 SER A O 1
ATOM 567 N N . ILE A 1 72 ? -8.612 8.820 30.012 1.00 76.94 72 ILE A N 1
ATOM 568 C CA . ILE A 1 72 ? -7.568 7.845 29.666 1.00 76.94 72 ILE A CA 1
ATOM 569 C C . ILE A 1 72 ? -7.839 7.258 28.280 1.00 76.94 72 ILE A C 1
ATOM 571 O O . ILE A 1 72 ? -6.957 7.246 27.420 1.00 76.94 72 ILE A O 1
ATOM 575 N N . VAL A 1 73 ? -9.082 6.827 28.042 1.00 76.50 73 VAL A N 1
ATOM 576 C CA . VAL A 1 73 ? -9.506 6.293 26.741 1.00 76.50 73 VAL A CA 1
ATOM 577 C C . VAL A 1 73 ? -9.339 7.342 25.645 1.00 76.50 73 VAL A C 1
ATOM 579 O O . VAL A 1 73 ? -8.841 7.019 24.567 1.00 76.50 73 VAL A O 1
ATOM 582 N N . TRP A 1 74 ? -9.701 8.598 25.923 1.00 82.06 74 TRP A N 1
ATOM 583 C CA . TRP A 1 74 ? -9.552 9.687 24.961 1.00 82.06 74 TRP A CA 1
ATOM 584 C C . TRP A 1 74 ? -8.085 9.960 24.608 1.00 82.06 74 TRP A C 1
ATOM 586 O O . TRP A 1 74 ? -7.750 9.982 23.429 1.00 82.06 74 TRP A O 1
ATOM 596 N N . LYS A 1 75 ? -7.187 10.047 25.598 1.00 82.81 75 LYS A N 1
ATOM 597 C CA . LYS A 1 75 ? -5.743 10.233 25.356 1.00 82.81 75 LYS A CA 1
ATOM 598 C C . LYS A 1 75 ? -5.123 9.095 24.550 1.00 82.81 75 LYS A C 1
ATOM 600 O O . LYS A 1 75 ? -4.285 9.340 23.684 1.00 82.81 75 LYS A O 1
ATOM 605 N N . MET A 1 76 ? -5.514 7.852 24.830 1.00 82.31 76 MET A N 1
ATOM 606 C CA . MET A 1 76 ? -5.051 6.697 24.059 1.00 82.31 76 MET A CA 1
ATOM 607 C C . MET A 1 76 ? -5.523 6.792 22.604 1.00 82.31 76 MET A C 1
ATOM 609 O O . MET A 1 76 ? -4.730 6.579 21.690 1.00 82.31 76 MET A O 1
ATOM 613 N N . LEU A 1 77 ? -6.792 7.149 22.383 1.00 83.19 77 LEU A N 1
ATOM 614 C CA . LEU A 1 77 ? -7.340 7.346 21.044 1.00 83.19 77 LEU A CA 1
ATOM 615 C C . LEU A 1 77 ? -6.631 8.487 20.301 1.00 83.19 77 LEU A C 1
ATOM 617 O O . LEU A 1 77 ? -6.291 8.311 19.136 1.00 83.19 77 LEU A O 1
ATOM 621 N N . GLU A 1 78 ? -6.362 9.614 20.965 1.00 86.06 78 GLU A N 1
ATOM 622 C CA . GLU A 1 78 ? -5.592 10.732 20.402 1.00 86.06 78 GLU A CA 1
ATOM 623 C C . GLU A 1 78 ? -4.208 10.278 19.923 1.00 86.06 78 GLU A C 1
ATOM 625 O O . GLU A 1 78 ? -3.869 10.514 18.768 1.00 86.06 78 GLU A O 1
ATOM 630 N N . HIS A 1 79 ? -3.453 9.539 20.743 1.00 86.38 79 HIS A N 1
ATOM 631 C CA . HIS A 1 79 ? -2.132 9.023 20.353 1.00 86.38 79 HIS A CA 1
ATOM 632 C C . HIS A 1 79 ? -2.203 8.032 19.183 1.00 86.38 79 HIS A C 1
ATOM 634 O O . HIS A 1 79 ? -1.314 8.002 18.331 1.00 86.38 79 HIS A O 1
ATOM 640 N N . LEU A 1 80 ? -3.244 7.196 19.129 1.00 84.81 80 LEU A N 1
ATOM 641 C CA . LEU A 1 80 ? -3.448 6.283 18.003 1.00 84.81 80 LEU A CA 1
ATOM 642 C C . LEU A 1 80 ? -3.770 7.051 16.719 1.00 84.81 80 LEU A C 1
ATOM 644 O O . LEU A 1 80 ? -3.229 6.716 15.668 1.00 84.81 80 LEU A O 1
ATOM 648 N N . LEU A 1 81 ? -4.610 8.087 16.795 1.00 86.69 81 LEU A N 1
ATOM 649 C CA . LEU A 1 81 ? -4.949 8.944 15.656 1.00 86.69 81 LEU A CA 1
ATOM 650 C C . LEU A 1 81 ? -3.767 9.814 15.207 1.00 86.69 81 LEU A C 1
ATOM 652 O O . LEU A 1 81 ? -3.623 10.070 14.015 1.00 86.69 81 LEU A O 1
ATOM 656 N N . GLU A 1 82 ? -2.899 10.236 16.120 1.00 88.69 82 GLU A N 1
ATOM 657 C CA . GLU A 1 82 ? -1.654 10.929 15.783 1.00 88.69 82 GLU A CA 1
ATOM 658 C C . GLU A 1 82 ? -0.707 10.005 15.006 1.00 88.69 82 GLU A C 1
ATOM 660 O O . GLU A 1 82 ? -0.242 10.353 13.921 1.00 88.69 82 GLU A O 1
ATOM 665 N N . LYS A 1 83 ? -0.501 8.771 15.482 1.00 85.50 83 LYS A N 1
ATOM 666 C CA . LYS A 1 83 ? 0.275 7.760 14.746 1.00 85.50 83 LYS A CA 1
ATOM 667 C C . LYS A 1 83 ? -0.354 7.412 13.398 1.00 85.50 83 LYS A C 1
ATOM 669 O O . LYS A 1 83 ? 0.366 7.251 12.419 1.00 85.50 83 LYS A O 1
ATOM 674 N N . ALA A 1 84 ? -1.683 7.346 13.336 1.00 84.62 84 ALA A N 1
ATOM 675 C CA . ALA A 1 84 ? -2.435 7.152 12.099 1.00 84.62 84 ALA A CA 1
ATOM 676 C C . ALA A 1 84 ? -2.140 8.241 11.065 1.00 84.62 84 ALA A C 1
ATOM 678 O O . ALA A 1 84 ? -2.041 7.954 9.875 1.00 84.62 84 ALA A O 1
ATOM 679 N N . ALA A 1 85 ? -2.021 9.489 11.530 1.00 86.12 85 ALA A N 1
ATOM 680 C CA . ALA A 1 85 ? -1.738 10.637 10.683 1.00 86.12 85 ALA A CA 1
ATOM 681 C C . ALA A 1 85 ? -0.350 10.534 10.036 1.00 86.12 85 ALA A C 1
ATOM 683 O O . ALA A 1 85 ? -0.187 10.879 8.869 1.00 86.12 85 ALA A O 1
ATOM 684 N N . LEU A 1 86 ? 0.632 10.057 10.803 1.00 88.62 86 LEU A N 1
ATOM 685 C CA . LEU A 1 86 ? 2.028 9.957 10.379 1.00 88.62 86 LEU A CA 1
ATOM 686 C C . LEU A 1 86 ? 2.321 8.690 9.565 1.00 88.62 86 LEU A C 1
ATOM 688 O O . LEU A 1 86 ? 3.204 8.706 8.715 1.00 88.62 86 LEU A O 1
ATOM 692 N N . ALA A 1 87 ? 1.601 7.598 9.828 1.00 90.31 87 ALA A N 1
ATOM 693 C CA . ALA A 1 87 ? 1.857 6.287 9.237 1.00 90.31 87 ALA A CA 1
ATOM 694 C C . ALA A 1 87 ? 0.541 5.568 8.871 1.00 90.31 87 ALA A C 1
ATOM 696 O O . ALA A 1 87 ? 0.146 4.595 9.521 1.00 90.31 87 ALA A O 1
ATOM 697 N N . PRO A 1 88 ? -0.167 6.019 7.821 1.00 88.06 88 PRO A N 1
ATOM 698 C CA . PRO A 1 88 ? -1.461 5.446 7.448 1.00 88.06 88 PRO A CA 1
ATOM 699 C C . PRO A 1 88 ? -1.397 3.975 7.041 1.00 88.06 88 PRO A C 1
ATOM 701 O O . PRO A 1 88 ? -2.281 3.196 7.399 1.00 88.06 88 PRO A O 1
ATOM 704 N N . PHE A 1 89 ? -0.356 3.579 6.309 1.00 91.31 89 PHE A N 1
ATOM 705 C CA . PHE A 1 89 ? -0.200 2.208 5.828 1.00 91.31 89 PHE A CA 1
ATOM 706 C C . PHE A 1 89 ? 0.137 1.229 6.953 1.00 91.31 89 PHE A C 1
ATOM 708 O O . PHE A 1 89 ? -0.316 0.087 6.907 1.00 91.31 89 PHE A O 1
ATOM 715 N N . GLU A 1 90 ? 0.820 1.677 8.009 1.00 90.62 90 GLU A N 1
ATOM 716 C CA . GLU A 1 90 ? 1.062 0.857 9.201 1.00 90.62 90 GLU A CA 1
ATOM 717 C C . GLU A 1 90 ? -0.250 0.415 9.860 1.00 90.62 90 GLU A C 1
ATOM 719 O O . GLU A 1 90 ? -0.385 -0.741 10.262 1.00 90.62 90 GLU A O 1
ATOM 724 N N . LEU A 1 91 ? -1.267 1.283 9.904 1.00 87.94 91 LEU A N 1
ATOM 725 C CA . LEU A 1 91 ? -2.587 0.896 10.412 1.00 87.94 91 LEU A CA 1
ATOM 726 C C . LEU A 1 91 ? -3.260 -0.175 9.556 1.00 87.94 91 LEU A C 1
ATOM 728 O O . LEU A 1 91 ? -3.892 -1.088 10.090 1.00 87.94 91 LEU A O 1
ATOM 732 N N . VAL A 1 92 ? -3.134 -0.073 8.232 1.00 91.00 92 VAL A N 1
ATOM 733 C CA . VAL A 1 92 ? -3.648 -1.103 7.323 1.00 91.00 92 VAL A CA 1
ATOM 734 C C . VAL A 1 92 ? -2.910 -2.419 7.578 1.00 91.00 92 VAL A C 1
ATOM 736 O O . VAL A 1 92 ? -3.556 -3.457 7.715 1.00 91.00 92 VAL A O 1
ATOM 739 N N . GLY A 1 93 ? -1.585 -2.367 7.741 1.00 91.56 93 GLY A N 1
ATOM 740 C CA . GLY A 1 93 ? -0.727 -3.515 8.040 1.00 91.56 93 GLY A CA 1
ATOM 741 C C . GLY A 1 93 ? -1.061 -4.238 9.346 1.00 91.56 93 GLY A C 1
ATOM 742 O O . GLY A 1 93 ? -0.952 -5.462 9.412 1.00 91.56 93 GLY A O 1
ATOM 743 N N . GLN A 1 94 ? -1.525 -3.517 10.371 1.00 89.25 94 GLN A N 1
ATOM 744 C CA . GLN A 1 94 ? -1.957 -4.114 11.644 1.00 89.25 94 GLN A CA 1
ATOM 745 C C . GLN A 1 94 ? -3.180 -5.029 11.492 1.00 89.25 94 GLN A C 1
ATOM 747 O O . GLN A 1 94 ? -3.307 -6.008 12.226 1.00 89.25 94 GLN A O 1
ATOM 752 N N . LEU A 1 95 ? -4.083 -4.724 10.554 1.00 87.19 95 LEU A N 1
ATOM 753 C CA . LEU A 1 95 ? -5.264 -5.550 10.275 1.00 87.19 95 LEU A CA 1
ATOM 754 C C . LEU A 1 95 ? -5.036 -6.543 9.133 1.00 87.19 95 LEU A C 1
ATOM 756 O O . LEU A 1 95 ? -5.640 -7.615 9.116 1.00 87.19 95 LEU A O 1
ATOM 760 N N . PHE A 1 96 ? -4.183 -6.177 8.180 1.00 91.62 96 PHE A N 1
ATOM 761 C CA . PHE A 1 96 ? -3.881 -6.939 6.977 1.00 91.62 96 PHE A CA 1
ATOM 762 C C . PHE A 1 96 ? -2.360 -7.034 6.822 1.00 91.62 96 PHE A C 1
ATOM 764 O O . PHE A 1 96 ? -1.756 -6.203 6.138 1.00 91.62 96 PHE A O 1
ATOM 771 N N . PRO A 1 97 ? -1.721 -8.030 7.462 1.00 93.00 97 PRO A N 1
ATOM 772 C CA . PRO A 1 97 ? -0.273 -8.180 7.417 1.00 93.00 97 PRO A CA 1
ATOM 773 C C . PRO A 1 97 ? 0.237 -8.239 5.977 1.00 93.00 97 PRO A C 1
ATOM 775 O O . PRO A 1 97 ? -0.264 -9.024 5.181 1.00 93.00 97 PRO A O 1
ATOM 778 N N . GLY A 1 98 ? 1.234 -7.416 5.651 1.00 91.94 98 GLY A N 1
ATOM 779 C CA . GLY A 1 98 ? 1.831 -7.341 4.316 1.00 91.94 98 GLY A CA 1
ATOM 780 C C . GLY A 1 98 ? 1.323 -6.174 3.472 1.00 91.94 98 GLY A C 1
ATOM 781 O O . GLY A 1 98 ? 2.089 -5.657 2.660 1.00 91.94 98 GLY A O 1
ATOM 782 N N . ALA A 1 99 ? 0.107 -5.680 3.725 1.00 92.94 99 ALA A N 1
ATOM 783 C CA . ALA A 1 99 ? -0.485 -4.577 2.967 1.00 92.94 99 ALA A CA 1
ATOM 784 C C . ALA A 1 9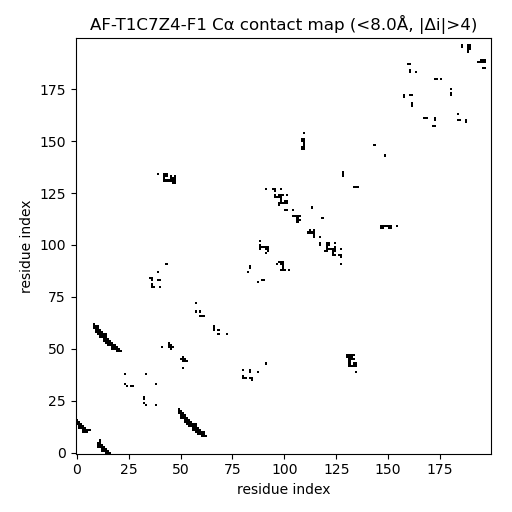9 ? 0.291 -3.256 3.111 1.00 92.94 99 ALA A C 1
ATOM 786 O O . ALA A 1 99 ? 0.331 -2.464 2.174 1.00 92.94 99 ALA A O 1
ATOM 787 N N . GLN A 1 100 ? 0.953 -3.023 4.249 1.00 93.62 100 GLN A N 1
ATOM 788 C CA . GLN A 1 100 ? 1.737 -1.807 4.481 1.00 93.62 100 GLN A CA 1
ATOM 789 C C . GLN A 1 100 ? 2.928 -1.673 3.525 1.00 93.62 100 GLN A C 1
ATOM 791 O O . GLN A 1 100 ? 3.327 -0.568 3.188 1.00 93.62 100 GLN A O 1
ATOM 796 N N . ARG A 1 101 ? 3.466 -2.797 3.032 1.00 92.38 101 ARG A N 1
ATOM 797 C CA . ARG A 1 101 ? 4.602 -2.799 2.097 1.00 92.38 101 ARG A CA 1
ATOM 798 C C . ARG A 1 101 ? 4.215 -2.365 0.686 1.00 92.38 101 ARG A C 1
ATOM 800 O O . ARG A 1 101 ? 5.093 -2.130 -0.125 1.00 92.38 101 ARG A O 1
ATOM 807 N N . ALA A 1 102 ? 2.920 -2.285 0.387 1.00 92.44 102 ALA A N 1
ATOM 808 C CA . ALA A 1 102 ? 2.426 -1.792 -0.891 1.00 92.44 102 ALA A CA 1
ATOM 809 C C . ALA A 1 102 ? 2.370 -0.255 -0.965 1.00 92.44 102 ALA A C 1
ATOM 811 O O . ALA A 1 102 ? 1.944 0.266 -1.991 1.00 92.44 102 ALA A O 1
ATOM 812 N N . GLN A 1 103 ? 2.768 0.459 0.100 1.00 91.81 103 GLN A N 1
ATOM 813 C CA . GLN A 1 103 ? 2.826 1.924 0.103 1.00 91.81 103 GLN A CA 1
ATOM 814 C C . GLN A 1 103 ? 3.799 2.470 -0.953 1.00 91.81 103 GLN A C 1
ATOM 816 O O . GLN A 1 103 ? 3.502 3.471 -1.593 1.00 91.81 103 GLN A O 1
ATOM 821 N N . ASP A 1 104 ? 4.918 1.768 -1.153 1.00 89.38 104 ASP A N 1
ATOM 822 C CA . ASP A 1 104 ? 5.999 2.132 -2.057 1.00 89.38 104 ASP A CA 1
ATOM 823 C C . ASP A 1 104 ? 6.420 0.867 -2.808 1.00 89.38 104 ASP A C 1
ATOM 825 O O . ASP A 1 104 ? 6.745 -0.156 -2.200 1.00 89.38 104 ASP A O 1
ATOM 829 N N . VAL A 1 105 ? 6.406 0.924 -4.139 1.00 90.06 105 VAL A N 1
ATOM 830 C CA . VAL A 1 105 ? 6.890 -0.161 -4.998 1.00 90.06 105 VAL A CA 1
ATOM 831 C C . VAL A 1 105 ? 8.004 0.398 -5.865 1.00 90.06 105 VAL A C 1
ATOM 833 O O . VAL A 1 105 ? 7.761 1.224 -6.740 1.00 90.06 105 VAL A O 1
ATOM 836 N N . GLU A 1 106 ? 9.228 -0.049 -5.603 1.00 88.56 106 GLU A N 1
ATOM 837 C CA . GLU A 1 106 ? 10.409 0.381 -6.346 1.00 88.56 106 GLU A CA 1
ATOM 838 C C . GLU A 1 106 ? 10.570 -0.455 -7.618 1.00 88.56 106 GLU A C 1
ATOM 840 O O . GLU A 1 106 ? 10.737 -1.676 -7.571 1.00 88.56 106 GLU A O 1
ATOM 845 N N . PHE A 1 107 ? 10.493 0.207 -8.768 1.00 89.38 107 PHE A N 1
ATOM 846 C CA . PHE A 1 107 ? 10.671 -0.425 -10.069 1.00 89.38 107 PHE A CA 1
ATOM 847 C C . PHE A 1 107 ? 12.114 -0.273 -10.546 1.00 89.38 107 PHE A C 1
ATOM 849 O O . PHE A 1 107 ? 12.798 0.696 -10.225 1.00 89.38 107 PHE A O 1
ATOM 856 N N . ILE A 1 108 ? 12.571 -1.237 -11.346 1.00 90.00 108 ILE A N 1
ATOM 857 C CA . ILE A 1 108 ? 13.846 -1.108 -12.056 1.00 90.00 108 ILE A CA 1
ATOM 858 C C . ILE A 1 108 ? 13.673 -0.023 -13.132 1.00 90.00 108 ILE A C 1
ATOM 860 O O . ILE A 1 108 ? 12.667 -0.080 -13.846 1.00 90.00 108 ILE A O 1
ATOM 864 N N . PRO A 1 109 ? 14.633 0.908 -13.303 1.00 90.81 109 PRO A N 1
ATOM 865 C CA . PRO A 1 109 ? 14.539 1.950 -14.318 1.00 90.81 109 PRO A CA 1
ATOM 866 C C . PRO A 1 109 ? 14.200 1.400 -15.707 1.00 90.81 109 PRO A C 1
ATOM 868 O O . PRO A 1 109 ? 14.772 0.404 -16.158 1.00 90.81 109 PRO A O 1
ATOM 871 N N . GLY A 1 110 ? 13.231 2.025 -16.371 1.00 88.50 110 GLY A N 1
ATOM 872 C CA . GLY A 1 110 ? 12.744 1.623 -17.693 1.00 88.50 110 GLY A CA 1
ATOM 873 C C . GLY A 1 110 ? 11.968 0.298 -17.733 1.00 88.50 110 GLY A C 1
ATOM 874 O O . GLY A 1 110 ? 11.645 -0.183 -18.820 1.00 88.50 110 GLY A O 1
ATOM 875 N N . SER A 1 111 ? 11.636 -0.298 -16.582 1.00 86.38 111 SER A N 1
ATOM 876 C CA . SER A 1 111 ? 10.883 -1.551 -16.481 1.00 86.38 111 SER A CA 1
ATOM 877 C C . SER A 1 111 ? 9.579 -1.377 -15.706 1.00 86.38 111 SER A C 1
ATOM 879 O O . SER A 1 111 ? 9.554 -0.871 -14.591 1.00 86.38 111 SER A O 1
ATOM 881 N N . ALA A 1 112 ? 8.486 -1.898 -16.266 1.00 87.88 112 ALA A N 1
ATOM 882 C CA . ALA A 1 112 ? 7.197 -2.011 -15.576 1.00 87.88 112 ALA A CA 1
ATOM 883 C C . ALA A 1 112 ? 7.011 -3.371 -14.870 1.00 87.88 112 ALA A C 1
ATOM 885 O O . ALA A 1 112 ? 5.925 -3.678 -14.374 1.00 87.88 112 ALA A O 1
ATOM 886 N N . ALA A 1 113 ? 8.037 -4.228 -14.866 1.00 90.25 113 ALA A N 1
ATOM 887 C CA . ALA A 1 113 ? 7.963 -5.526 -14.209 1.00 90.25 113 ALA A CA 1
ATOM 888 C C . ALA A 1 113 ? 7.945 -5.350 -12.686 1.00 90.25 113 ALA A C 1
ATOM 890 O O . ALA A 1 113 ? 8.792 -4.659 -12.123 1.00 90.25 113 ALA A O 1
ATOM 891 N N . LEU A 1 114 ? 6.993 -6.007 -12.017 1.00 91.56 114 LEU A N 1
ATOM 892 C CA . LEU A 1 114 ? 6.906 -5.966 -10.560 1.00 91.56 114 LEU A CA 1
ATOM 893 C C . LEU A 1 114 ? 8.162 -6.591 -9.931 1.00 91.56 114 LEU A C 1
ATOM 895 O O . LEU A 1 114 ? 8.532 -7.710 -10.309 1.00 91.56 114 LEU A O 1
ATOM 899 N N . PRO A 1 115 ? 8.789 -5.927 -8.946 1.00 90.19 115 PRO A N 1
ATOM 900 C CA . PRO A 1 115 ? 9.933 -6.488 -8.247 1.00 90.19 115 PRO A CA 1
ATOM 901 C C . PRO A 1 115 ? 9.508 -7.689 -7.378 1.00 90.19 115 PRO A C 1
ATOM 903 O O . PRO A 1 115 ? 8.327 -7.837 -7.022 1.00 90.19 115 PRO A O 1
ATOM 906 N N . PRO A 1 116 ? 10.459 -8.556 -6.990 1.00 88.00 116 PRO A N 1
ATOM 907 C CA . PRO A 1 116 ? 10.180 -9.681 -6.105 1.00 88.00 116 PRO A CA 1
ATOM 908 C C . PRO A 1 116 ? 9.487 -9.228 -4.811 1.00 88.00 116 PRO A C 1
ATOM 910 O O . PRO A 1 116 ? 9.939 -8.311 -4.135 1.00 88.00 116 PRO A O 1
ATOM 913 N N . GLY A 1 117 ? 8.375 -9.874 -4.456 1.00 87.00 117 GLY A N 1
ATOM 914 C CA . GLY A 1 117 ? 7.618 -9.572 -3.234 1.00 87.00 117 GLY A CA 1
ATOM 915 C C . GLY A 1 117 ? 6.587 -8.439 -3.348 1.00 87.00 117 GLY A C 1
ATOM 916 O O . GLY A 1 117 ? 5.643 -8.424 -2.554 1.00 87.00 117 GLY A O 1
ATOM 917 N N . ALA A 1 118 ? 6.663 -7.555 -4.352 1.00 93.06 118 ALA A N 1
ATOM 918 C CA . ALA A 1 118 ? 5.645 -6.513 -4.542 1.00 93.06 118 ALA A CA 1
ATOM 919 C C . ALA A 1 118 ? 4.276 -7.098 -4.900 1.00 93.06 118 ALA A C 1
ATOM 921 O O . ALA A 1 118 ? 3.263 -6.660 -4.363 1.00 93.06 118 ALA A O 1
ATOM 922 N N . ALA A 1 119 ? 4.237 -8.144 -5.732 1.00 93.75 119 ALA A N 1
ATOM 923 C CA . ALA A 1 119 ? 2.987 -8.813 -6.098 1.00 93.75 119 ALA A CA 1
ATOM 924 C C . ALA A 1 119 ? 2.223 -9.360 -4.874 1.00 93.75 119 ALA A C 1
ATOM 926 O O . ALA A 1 119 ? 0.999 -9.256 -4.813 1.00 93.75 119 ALA A O 1
ATOM 927 N N . ALA A 1 120 ? 2.939 -9.901 -3.883 1.00 93.94 120 ALA A N 1
ATOM 928 C CA . ALA A 1 120 ? 2.332 -10.404 -2.652 1.00 93.94 120 ALA A CA 1
ATOM 929 C C . ALA A 1 120 ? 1.757 -9.257 -1.806 1.00 93.94 120 ALA A C 1
ATOM 931 O O . ALA A 1 120 ? 0.578 -9.283 -1.462 1.00 93.94 120 ALA A O 1
ATOM 932 N N . SER A 1 121 ? 2.552 -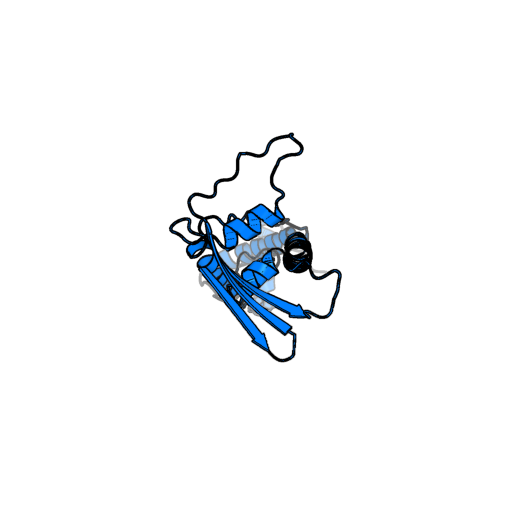8.211 -1.562 1.00 93.94 121 SER A N 1
ATOM 933 C CA . SER A 1 121 ? 2.124 -7.031 -0.796 1.00 93.94 121 SER A CA 1
ATOM 934 C C . SER A 1 121 ? 0.922 -6.324 -1.438 1.00 93.94 121 SER A C 1
ATOM 936 O O . SER A 1 121 ? -0.029 -5.960 -0.747 1.00 93.94 121 SER A O 1
ATOM 938 N N . LEU A 1 122 ? 0.917 -6.185 -2.769 1.00 95.06 122 LEU A N 1
ATOM 939 C CA . LEU A 1 122 ? -0.207 -5.630 -3.532 1.00 95.06 122 LEU A CA 1
ATOM 940 C C . LEU A 1 122 ? -1.453 -6.518 -3.443 1.00 95.06 122 LEU A C 1
ATOM 942 O O . LEU A 1 122 ? -2.566 -6.007 -3.333 1.00 95.06 122 LEU A O 1
ATOM 946 N N . SER A 1 123 ? -1.287 -7.844 -3.442 1.00 95.06 123 SER A N 1
ATOM 947 C CA . SER A 1 123 ? -2.401 -8.771 -3.225 1.00 95.06 123 SER A CA 1
ATOM 948 C C . SER A 1 123 ? -2.986 -8.650 -1.816 1.00 95.06 123 SER A C 1
ATOM 950 O O . SER A 1 123 ? -4.206 -8.743 -1.659 1.00 95.06 123 SER A O 1
ATOM 952 N N . ASP A 1 124 ? -2.153 -8.454 -0.793 1.00 94.81 124 ASP A N 1
ATOM 953 C CA . ASP A 1 124 ? -2.613 -8.250 0.583 1.00 94.81 124 ASP A CA 1
ATOM 954 C C . ASP A 1 124 ? -3.338 -6.907 0.734 1.00 94.81 124 ASP A C 1
ATOM 956 O O . ASP A 1 124 ? -4.410 -6.858 1.346 1.00 94.81 124 ASP A O 1
ATOM 960 N N . LEU A 1 125 ? -2.836 -5.844 0.095 1.00 95.06 125 LEU A N 1
ATOM 961 C CA . LEU A 1 125 ? -3.537 -4.560 0.006 1.00 95.06 125 LEU A CA 1
ATOM 962 C C . LEU A 1 125 ? -4.882 -4.702 -0.722 1.00 95.06 125 LEU A C 1
ATOM 964 O O . LEU A 1 125 ? -5.897 -4.199 -0.242 1.00 95.06 125 LEU A O 1
ATOM 968 N N . GLY A 1 126 ? -4.932 -5.442 -1.831 1.00 95.50 126 GLY A N 1
ATOM 969 C CA . GLY A 1 126 ? -6.177 -5.729 -2.548 1.00 95.50 126 GLY A CA 1
ATOM 970 C C . GLY A 1 126 ? -7.214 -6.429 -1.664 1.00 95.50 126 GLY A C 1
ATOM 971 O O . GLY A 1 126 ? -8.394 -6.070 -1.677 1.00 95.50 126 GLY A O 1
ATOM 972 N N . ARG A 1 127 ? -6.779 -7.371 -0.817 1.00 94.69 127 ARG A N 1
ATOM 973 C CA . ARG A 1 127 ? -7.649 -8.024 0.176 1.00 94.69 127 ARG A CA 1
ATOM 974 C C . ARG A 1 127 ? -8.135 -7.040 1.242 1.00 94.69 127 ARG A C 1
ATOM 976 O O . ARG A 1 127 ? -9.305 -7.101 1.621 1.00 94.69 127 ARG A O 1
ATOM 983 N N . ALA A 1 128 ? -7.272 -6.135 1.702 1.00 94.12 128 ALA A N 1
ATOM 984 C CA . ALA A 1 128 ? -7.639 -5.088 2.654 1.00 94.12 128 ALA A CA 1
ATOM 985 C C . ALA A 1 128 ? -8.738 -4.172 2.093 1.00 94.12 128 ALA A C 1
ATOM 987 O O . ALA A 1 128 ? -9.743 -3.937 2.765 1.00 94.12 128 ALA A O 1
ATOM 988 N N . LEU A 1 129 ? -8.594 -3.728 0.842 1.00 94.88 129 LEU A N 1
ATOM 989 C CA . LEU A 1 129 ? -9.574 -2.883 0.150 1.00 94.88 129 LEU A CA 1
ATOM 990 C C . LEU A 1 129 ? -10.907 -3.604 -0.071 1.00 94.88 129 LEU A C 1
ATOM 992 O O . LEU A 1 129 ? -11.967 -3.024 0.152 1.00 94.88 129 LEU A O 1
ATOM 996 N N . ALA A 1 130 ? -10.871 -4.892 -0.424 1.00 94.25 130 ALA A N 1
ATOM 997 C CA . ALA A 1 130 ? -12.081 -5.703 -0.555 1.00 94.25 130 ALA A CA 1
ATOM 998 C C . ALA A 1 130 ? -12.816 -5.874 0.787 1.00 94.25 130 ALA A C 1
ATOM 1000 O O . ALA A 1 130 ? -14.044 -5.809 0.849 1.00 94.25 130 ALA A O 1
ATOM 1001 N N . ALA A 1 131 ? -12.072 -6.067 1.879 1.00 94.12 131 ALA A N 1
ATOM 1002 C CA . ALA A 1 131 ? -12.640 -6.191 3.219 1.00 94.12 131 ALA A CA 1
ATOM 1003 C C . ALA A 1 131 ? -13.147 -4.851 3.779 1.00 94.12 131 ALA A C 1
ATOM 1005 O O . ALA A 1 131 ? -14.046 -4.848 4.627 1.00 94.12 131 ALA A O 1
ATOM 1006 N N . ARG A 1 132 ? -12.583 -3.726 3.319 1.00 93.88 132 ARG A N 1
ATOM 1007 C CA . ARG A 1 132 ? -12.872 -2.356 3.775 1.00 93.88 132 ARG A CA 1
ATOM 1008 C C . ARG A 1 132 ? -13.239 -1.441 2.596 1.00 93.88 132 ARG A C 1
ATOM 1010 O O . ARG A 1 132 ? -12.451 -0.569 2.242 1.00 93.88 132 ARG A O 1
ATOM 1017 N N . PRO A 1 133 ? -14.460 -1.544 2.035 1.00 92.31 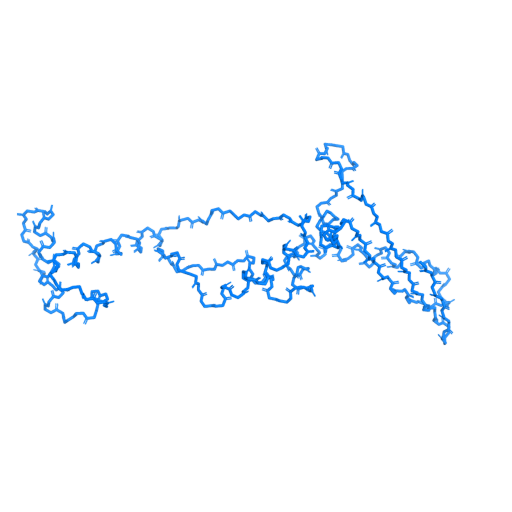133 PRO A N 1
ATOM 1018 C CA . PRO A 1 133 ? -14.850 -0.790 0.834 1.00 92.31 133 PRO A CA 1
ATOM 1019 C C . PRO A 1 133 ? -14.893 0.735 1.005 1.00 92.31 133 PRO A C 1
ATOM 1021 O O . PRO A 1 133 ? -14.974 1.472 0.029 1.00 92.31 133 PRO A O 1
ATOM 1024 N N . ALA A 1 134 ? -14.892 1.221 2.249 1.00 90.75 134 ALA A N 1
ATOM 1025 C CA . ALA A 1 134 ? -14.824 2.647 2.545 1.00 90.75 134 ALA A CA 1
ATOM 1026 C C . ALA A 1 134 ? -13.398 3.217 2.433 1.00 90.75 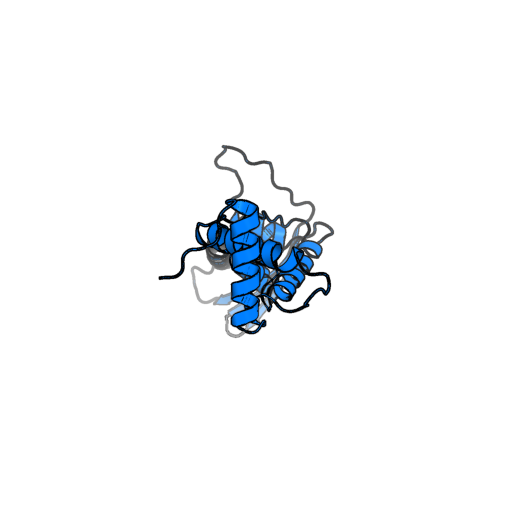134 ALA A C 1
ATOM 1028 O O . ALA A 1 134 ? -13.237 4.437 2.461 1.00 90.75 134 ALA A O 1
ATOM 1029 N N . LEU A 1 135 ? -12.375 2.359 2.343 1.00 91.25 135 LEU A N 1
ATOM 1030 C CA . LEU A 1 135 ? -10.991 2.763 2.143 1.00 91.25 135 LEU A CA 1
ATOM 1031 C C . LEU A 1 135 ? -10.774 3.122 0.671 1.00 91.25 135 LEU A C 1
ATOM 1033 O O . LEU A 1 135 ? -11.122 2.359 -0.227 1.00 91.25 135 LEU A O 1
ATOM 1037 N N . GLN A 1 136 ? -10.186 4.290 0.441 1.00 88.06 136 GLN A N 1
ATOM 1038 C CA . GLN A 1 136 ? -9.816 4.770 -0.885 1.00 88.06 136 GLN A CA 1
ATOM 1039 C C . GLN A 1 136 ? -8.303 4.931 -0.938 1.00 88.06 136 GLN A C 1
ATOM 1041 O O . GLN A 1 136 ? -7.699 5.401 0.027 1.00 88.06 136 GLN A O 1
ATOM 1046 N N . ILE A 1 137 ? -7.715 4.537 -2.062 1.00 90.94 137 ILE A N 1
ATOM 1047 C CA . ILE A 1 137 ? -6.296 4.726 -2.347 1.00 90.94 137 ILE A CA 1
ATOM 1048 C C . ILE A 1 137 ? -6.159 5.550 -3.619 1.00 90.94 137 ILE A C 1
ATOM 1050 O O . ILE A 1 137 ? -6.982 5.430 -4.527 1.00 90.94 137 ILE A O 1
ATOM 1054 N N . ASP A 1 138 ? -5.121 6.371 -3.659 1.00 90.75 138 ASP A N 1
ATOM 1055 C CA . ASP A 1 138 ? -4.677 7.047 -4.868 1.00 90.75 138 ASP A CA 1
ATOM 1056 C C . ASP A 1 138 ? -3.369 6.398 -5.320 1.00 90.75 138 ASP A C 1
ATOM 1058 O O . ASP A 1 138 ? -2.519 6.077 -4.487 1.00 90.75 138 ASP A O 1
ATOM 1062 N N . ILE A 1 139 ? -3.237 6.160 -6.622 1.00 90.56 139 ILE A N 1
ATOM 1063 C CA . ILE A 1 139 ? -2.031 5.584 -7.220 1.00 90.56 139 ILE A CA 1
ATOM 1064 C C . ILE A 1 139 ? -1.454 6.666 -8.128 1.00 90.56 139 ILE A C 1
ATOM 1066 O O . ILE A 1 139 ? -1.860 6.767 -9.290 1.00 90.56 139 ILE A O 1
ATOM 1070 N N . PRO A 1 140 ? -0.551 7.513 -7.607 1.00 86.81 140 PRO A N 1
ATOM 1071 C CA . PRO A 1 140 ? 0.049 8.556 -8.415 1.00 86.81 140 PRO A CA 1
ATOM 1072 C C . PRO A 1 140 ? 0.912 7.933 -9.514 1.00 86.81 140 PRO A C 1
ATOM 1074 O O . PRO A 1 140 ? 1.506 6.866 -9.342 1.00 86.81 140 PRO A O 1
ATOM 1077 N N . ALA A 1 141 ? 1.009 8.618 -10.654 1.00 79.12 141 ALA A N 1
ATOM 1078 C CA . ALA A 1 141 ? 2.002 8.263 -11.656 1.00 79.12 141 ALA A CA 1
ATOM 1079 C C . ALA A 1 141 ? 3.405 8.421 -11.047 1.00 79.12 141 ALA A C 1
ATOM 1081 O O . ALA A 1 141 ? 3.714 9.463 -10.464 1.00 79.12 141 ALA A O 1
ATOM 1082 N N . GLY A 1 142 ? 4.236 7.384 -11.173 1.00 73.25 142 GLY A N 1
ATOM 1083 C CA . GLY A 1 142 ? 5.617 7.427 -10.702 1.00 73.25 142 GLY A CA 1
ATOM 1084 C C . GLY A 1 142 ? 6.427 8.509 -11.432 1.00 73.25 142 GLY A C 1
ATOM 1085 O O . GLY A 1 142 ? 6.147 8.799 -12.601 1.00 73.25 142 GLY A O 1
ATOM 1086 N N . PRO A 1 143 ? 7.419 9.128 -10.771 1.00 72.19 143 PRO A N 1
ATOM 1087 C CA . PRO A 1 143 ? 8.288 10.093 -11.425 1.00 72.19 143 PRO A CA 1
ATOM 1088 C C . PRO A 1 143 ? 9.148 9.373 -12.470 1.00 72.19 143 PRO A C 1
ATOM 1090 O O . PRO A 1 143 ? 9.971 8.541 -12.111 1.00 72.19 143 PRO A O 1
ATOM 1093 N N . ALA A 1 144 ? 8.972 9.697 -13.753 1.00 74.88 144 ALA A N 1
ATOM 1094 C CA . ALA A 1 144 ? 9.899 9.253 -14.792 1.00 74.88 144 ALA A CA 1
ATOM 1095 C C . ALA A 1 144 ? 11.210 10.041 -14.647 1.00 74.88 144 ALA A C 1
ATOM 1097 O O . ALA A 1 144 ? 11.243 11.254 -14.888 1.00 74.88 144 ALA A O 1
ATOM 1098 N N . GLY A 1 145 ? 12.264 9.368 -14.192 1.00 86.25 145 GLY A N 1
ATOM 1099 C CA . GLY A 1 145 ? 13.573 9.967 -13.941 1.00 86.25 145 GLY A CA 1
ATOM 1100 C C . GLY A 1 145 ? 14.492 9.968 -15.170 1.00 86.25 145 GLY A C 1
ATOM 1101 O O . GLY A 1 145 ? 14.189 9.343 -16.188 1.00 86.25 145 GLY A O 1
ATOM 1102 N N . PRO A 1 146 ? 15.658 10.637 -15.091 1.00 89.62 146 PRO A N 1
ATOM 1103 C CA . PRO A 1 146 ? 16.686 10.542 -16.131 1.00 89.62 146 PRO A CA 1
ATOM 1104 C C . PRO A 1 146 ? 17.176 9.099 -16.335 1.00 89.62 146 PRO A C 1
ATOM 1106 O O . PRO A 1 146 ? 17.454 8.709 -17.467 1.00 89.62 146 PRO A O 1
ATOM 1109 N N . ASP A 1 147 ? 17.213 8.292 -15.271 1.00 91.31 147 ASP A N 1
ATOM 1110 C CA . ASP A 1 147 ? 17.621 6.886 -15.342 1.00 91.31 147 ASP A CA 1
ATOM 1111 C C . ASP A 1 147 ? 16.622 6.037 -16.137 1.00 91.31 147 ASP A C 1
ATOM 1113 O O . ASP A 1 147 ? 17.033 5.176 -16.915 1.00 91.31 147 ASP A O 1
ATOM 1117 N N . ASP A 1 148 ? 15.317 6.317 -16.017 1.00 91.06 148 ASP A N 1
ATOM 1118 C CA . ASP A 1 148 ? 14.297 5.678 -16.854 1.00 91.06 148 ASP A CA 1
ATOM 1119 C C . ASP A 1 148 ? 14.505 6.018 -18.327 1.00 91.06 148 ASP A C 1
ATOM 1121 O O . ASP A 1 148 ? 14.402 5.143 -19.181 1.00 91.06 148 ASP A O 1
ATOM 1125 N N . ALA A 1 149 ? 14.814 7.281 -18.638 1.00 89.31 149 ALA A N 1
ATOM 1126 C CA . ALA A 1 149 ? 15.039 7.712 -20.013 1.00 89.31 149 ALA A CA 1
ATOM 1127 C C . ALA A 1 149 ? 16.232 6.980 -20.648 1.00 89.31 149 ALA A C 1
ATOM 1129 O O . ALA A 1 149 ? 16.099 6.463 -21.757 1.00 89.31 149 ALA A O 1
ATOM 1130 N N . ILE A 1 150 ? 17.354 6.880 -19.926 1.00 91.81 150 ILE A N 1
ATOM 1131 C CA . ILE A 1 150 ? 18.548 6.151 -20.377 1.00 91.81 150 ILE A CA 1
ATOM 1132 C C . ILE A 1 150 ? 18.224 4.665 -20.554 1.00 91.81 150 ILE A C 1
ATOM 1134 O O . ILE A 1 150 ? 18.473 4.102 -21.618 1.00 91.81 150 ILE A O 1
ATOM 1138 N N . ALA A 1 151 ? 17.603 4.037 -19.552 1.00 91.06 151 ALA A N 1
ATOM 1139 C CA . ALA A 1 151 ? 17.264 2.618 -19.605 1.00 91.06 151 ALA A CA 1
ATOM 1140 C C . ALA A 1 151 ? 16.298 2.287 -20.757 1.00 91.06 151 ALA A C 1
ATOM 1142 O O . ALA A 1 151 ? 16.446 1.260 -21.421 1.00 91.06 151 ALA A O 1
ATOM 1143 N N . LEU A 1 152 ? 15.325 3.160 -21.031 1.00 90.19 152 LEU A N 1
ATOM 1144 C CA . LEU A 1 152 ? 14.395 3.009 -22.152 1.00 90.19 152 LEU A CA 1
ATOM 1145 C C . LEU A 1 152 ? 15.078 3.218 -23.509 1.00 90.19 152 LEU A C 1
ATOM 1147 O O . LEU A 1 152 ? 14.736 2.521 -24.468 1.00 90.19 152 LEU A O 1
ATOM 1151 N N . GLU A 1 153 ? 16.027 4.152 -23.612 1.00 90.31 153 GLU A N 1
ATOM 1152 C CA . GLU A 1 153 ? 16.824 4.357 -24.826 1.00 90.31 153 GLU A CA 1
ATOM 1153 C C . GLU A 1 153 ? 17.700 3.135 -25.123 1.00 90.31 153 GLU A C 1
ATOM 1155 O O . GLU A 1 153 ? 17.641 2.596 -26.233 1.00 90.31 153 GLU A O 1
ATOM 1160 N N . ASP A 1 154 ? 18.418 2.630 -24.120 1.00 88.12 154 ASP A N 1
ATOM 1161 C CA . ASP A 1 154 ? 19.237 1.421 -24.230 1.00 88.12 154 ASP A CA 1
ATOM 1162 C C . ASP A 1 154 ? 18.381 0.208 -24.620 1.00 88.12 154 ASP A C 1
ATOM 1164 O O . ASP A 1 154 ? 18.674 -0.482 -25.602 1.00 88.12 154 ASP A O 1
ATOM 1168 N N . ALA A 1 155 ? 17.249 -0.006 -23.941 1.00 87.31 155 ALA A N 1
ATOM 1169 C CA . ALA A 1 155 ? 16.315 -1.083 -24.269 1.00 87.31 155 ALA A CA 1
ATOM 1170 C C . ALA A 1 155 ? 15.767 -0.958 -25.702 1.00 87.31 155 ALA A C 1
ATOM 1172 O O . ALA A 1 155 ? 15.565 -1.961 -26.405 1.00 87.31 155 ALA A O 1
ATOM 1173 N N . ARG A 1 156 ? 15.539 0.273 -26.177 1.00 87.62 156 ARG A N 1
ATOM 1174 C CA . ARG A 1 156 ? 15.094 0.531 -27.548 1.00 87.62 156 ARG A CA 1
ATOM 1175 C C . ARG A 1 156 ? 16.179 0.184 -28.560 1.00 87.62 156 ARG A C 1
ATOM 1177 O O . ARG A 1 156 ? 15.856 -0.441 -29.575 1.00 87.62 156 ARG A O 1
ATOM 1184 N N . ILE A 1 157 ? 17.428 0.565 -28.304 1.00 86.81 157 ILE A N 1
ATOM 1185 C CA . ILE A 1 157 ? 18.580 0.227 -29.147 1.00 86.81 157 ILE A CA 1
ATOM 1186 C C . ILE A 1 157 ? 18.745 -1.292 -29.208 1.00 86.81 157 ILE A C 1
ATOM 1188 O O . ILE A 1 157 ? 18.786 -1.845 -30.308 1.00 86.81 157 ILE A O 1
ATOM 1192 N N . ASP A 1 158 ? 18.731 -1.978 -28.069 1.00 85.12 158 ASP A N 1
ATOM 1193 C CA . ASP A 1 158 ? 18.849 -3.438 -27.993 1.00 85.12 158 ASP A CA 1
ATOM 1194 C C . ASP A 1 158 ? 17.766 -4.142 -28.814 1.00 85.12 158 ASP A C 1
ATOM 1196 O O . ASP A 1 158 ? 18.053 -5.053 -29.599 1.00 85.12 158 ASP A O 1
ATOM 1200 N N . THR A 1 159 ? 16.525 -3.662 -28.716 1.00 85.25 159 THR A N 1
ATOM 1201 C CA . THR A 1 159 ? 15.404 -4.173 -29.515 1.00 85.25 159 THR A CA 1
ATOM 1202 C C . THR A 1 159 ? 15.649 -3.985 -31.015 1.00 85.25 159 THR A C 1
ATOM 1204 O O . THR A 1 159 ? 15.372 -4.888 -31.804 1.00 85.25 159 THR A O 1
ATOM 1207 N N . LEU A 1 160 ? 16.185 -2.835 -31.439 1.00 85.12 160 LEU A N 1
ATOM 1208 C CA . LEU A 1 160 ? 16.496 -2.560 -32.848 1.00 85.12 160 LEU A CA 1
ATOM 1209 C C . LEU A 1 160 ? 17.649 -3.423 -33.372 1.00 85.12 160 LEU A C 1
ATOM 1211 O O . LEU A 1 160 ? 17.602 -3.867 -34.519 1.00 85.12 160 LEU A O 1
ATOM 1215 N N . ILE A 1 161 ? 18.664 -3.682 -32.546 1.00 83.94 161 ILE A N 1
ATOM 1216 C CA . ILE A 1 161 ? 19.782 -4.564 -32.899 1.00 83.94 161 ILE A CA 1
ATOM 1217 C C . ILE A 1 161 ? 19.285 -6.006 -33.086 1.00 83.94 161 ILE A C 1
ATOM 1219 O O . ILE A 1 161 ? 19.740 -6.706 -33.995 1.00 83.94 161 ILE A O 1
ATOM 1223 N N . MET A 1 162 ? 18.332 -6.444 -32.261 1.00 80.56 162 MET A N 1
ATOM 1224 C CA . MET A 1 162 ? 17.751 -7.789 -32.326 1.00 80.56 162 MET A CA 1
ATOM 1225 C C . MET A 1 162 ? 16.724 -7.971 -33.444 1.00 80.56 162 MET A C 1
ATOM 1227 O O . MET A 1 162 ? 16.650 -9.049 -34.028 1.00 80.56 162 MET A O 1
ATOM 1231 N N . ALA A 1 163 ? 15.963 -6.931 -33.790 1.00 77.56 163 ALA A N 1
ATOM 1232 C CA . ALA A 1 163 ? 14.926 -6.996 -34.824 1.00 77.56 163 ALA A CA 1
ATOM 1233 C C . ALA A 1 163 ? 15.467 -7.294 -36.236 1.00 77.56 163 ALA A C 1
ATOM 1235 O O . ALA A 1 163 ? 14.709 -7.701 -37.113 1.00 77.56 163 ALA A O 1
ATOM 1236 N N . GLY A 1 164 ? 16.770 -7.103 -36.471 1.00 67.12 164 GLY A N 1
ATOM 1237 C CA . GLY A 1 164 ? 17.430 -7.472 -37.726 1.00 67.12 164 GLY A CA 1
ATOM 1238 C C . GLY A 1 164 ? 17.655 -8.979 -37.914 1.00 67.12 164 GLY A C 1
ATOM 1239 O O . GLY A 1 164 ? 18.174 -9.381 -38.957 1.00 67.12 164 GLY A O 1
ATOM 1240 N N . ASP A 1 165 ? 17.307 -9.808 -36.927 1.00 64.06 165 ASP A N 1
ATOM 1241 C CA . ASP A 1 165 ? 17.565 -11.245 -36.937 1.00 64.06 165 ASP A CA 1
ATOM 1242 C C . ASP A 1 165 ? 16.369 -12.065 -37.450 1.00 64.06 165 ASP A C 1
ATOM 1244 O O . ASP A 1 165 ? 15.208 -11.766 -37.178 1.00 64.06 165 ASP A O 1
ATOM 1248 N N . ARG A 1 166 ? 16.659 -13.149 -38.178 1.00 59.31 166 ARG A N 1
ATOM 1249 C CA . ARG A 1 166 ? 15.652 -14.140 -38.605 1.00 59.31 166 ARG A CA 1
ATOM 1250 C C . ARG A 1 166 ? 15.400 -15.207 -37.535 1.00 59.31 166 ARG A C 1
ATOM 1252 O O . ARG A 1 166 ? 14.399 -15.911 -37.627 1.00 59.31 166 ARG A O 1
ATOM 1259 N N . HIS A 1 167 ? 16.286 -15.321 -36.540 1.00 59.03 167 HIS A N 1
ATOM 1260 C CA . HIS A 1 167 ? 16.169 -16.271 -35.432 1.00 59.03 167 HIS A CA 1
ATOM 1261 C C . HIS A 1 167 ? 16.063 -15.519 -34.097 1.00 59.03 167 HIS A C 1
ATOM 1263 O O . HIS A 1 167 ? 17.078 -15.023 -33.600 1.00 59.03 167 HIS A O 1
ATOM 1269 N N . PRO A 1 168 ? 14.862 -15.426 -33.498 1.00 56.66 168 PRO A N 1
ATOM 1270 C CA . PRO A 1 168 ? 14.687 -14.733 -32.231 1.00 56.66 168 PRO A CA 1
ATOM 1271 C C . PRO A 1 168 ? 15.529 -15.406 -31.145 1.00 56.66 168 PRO A C 1
ATOM 1273 O O . PRO A 1 168 ? 15.325 -16.575 -30.818 1.00 56.66 168 PRO A O 1
ATOM 1276 N N . HIS A 1 169 ? 16.492 -14.664 -30.602 1.00 57.41 169 HIS A N 1
ATOM 1277 C CA . HIS A 1 169 ? 17.241 -15.084 -29.426 1.00 57.41 169 HIS A CA 1
ATOM 1278 C C . HIS A 1 169 ? 16.461 -14.650 -28.179 1.00 57.41 169 HIS A C 1
ATOM 1280 O O . HIS A 1 169 ? 16.168 -13.464 -28.035 1.00 57.41 169 HIS A O 1
ATOM 1286 N N . PRO A 1 170 ? 16.108 -15.580 -27.273 1.00 55.91 170 PRO A N 1
ATOM 1287 C CA . PRO A 1 170 ? 15.334 -15.256 -26.074 1.00 55.91 170 PRO A CA 1
ATOM 1288 C C . PRO A 1 170 ? 16.142 -14.465 -25.034 1.00 55.91 170 PRO A C 1
ATOM 1290 O O . PRO A 1 170 ? 15.573 -13.947 -24.079 1.00 55.91 170 PRO A O 1
ATOM 1293 N N . ALA A 1 171 ? 17.463 -14.378 -25.207 1.00 61.94 171 ALA A N 1
ATOM 1294 C CA . ALA A 1 171 ? 18.364 -13.679 -24.310 1.00 61.94 171 ALA A CA 1
ATOM 1295 C C . ALA A 1 171 ? 18.909 -12.400 -24.973 1.00 61.94 171 ALA A C 1
ATOM 1297 O O . ALA A 1 171 ? 19.210 -12.387 -26.167 1.00 61.94 171 ALA A O 1
ATOM 1298 N N . GLY A 1 172 ? 19.006 -11.316 -24.194 1.00 68.62 172 GLY A N 1
ATOM 1299 C CA . GLY A 1 172 ? 19.385 -9.981 -24.672 1.00 68.62 172 GLY A CA 1
ATOM 1300 C C . GLY A 1 172 ? 20.784 -9.901 -25.298 1.00 68.62 172 GLY A C 1
ATOM 1301 O O . GLY A 1 172 ? 21.567 -10.854 -25.252 1.00 68.62 172 GLY A O 1
ATOM 1302 N N . ILE A 1 173 ? 21.130 -8.738 -25.861 1.00 73.94 173 ILE A N 1
ATOM 1303 C CA . ILE A 1 173 ? 22.348 -8.536 -26.675 1.00 73.94 173 ILE A CA 1
ATOM 1304 C C . ILE A 1 173 ? 23.640 -8.963 -25.993 1.00 73.94 173 ILE A C 1
ATOM 1306 O O . ILE A 1 173 ? 24.551 -9.464 -26.649 1.00 73.94 173 ILE A O 1
ATOM 1310 N N . PHE A 1 174 ? 23.709 -8.818 -24.675 1.00 74.00 174 PHE A N 1
ATOM 1311 C CA . PHE A 1 174 ? 24.889 -9.140 -23.882 1.00 74.00 174 PHE A CA 1
ATOM 1312 C C . PHE A 1 174 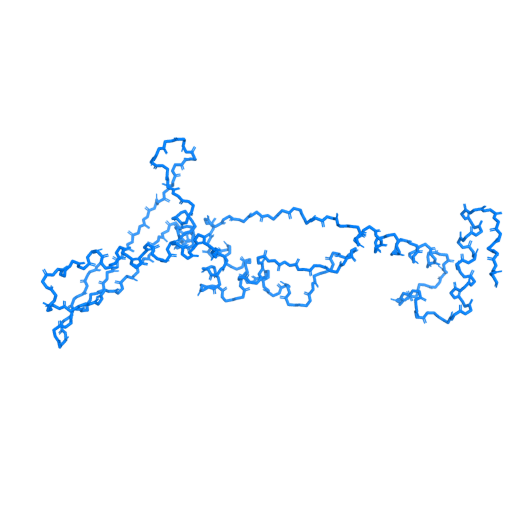? 25.196 -10.637 -23.811 1.00 74.00 174 PHE A C 1
ATOM 1314 O O . PHE A 1 174 ? 26.316 -11.002 -23.466 1.00 74.00 174 PHE A O 1
ATOM 1321 N N . THR A 1 175 ? 24.245 -11.496 -24.177 1.00 81.31 175 THR A N 1
ATOM 1322 C CA . THR A 1 175 ? 24.455 -12.950 -24.240 1.00 81.31 175 THR A CA 1
ATOM 1323 C C . THR A 1 175 ? 25.080 -13.416 -25.553 1.00 81.31 175 THR A C 1
ATOM 1325 O O . THR A 1 175 ? 25.575 -14.539 -25.635 1.00 81.31 175 THR A O 1
ATOM 1328 N N . LEU A 1 176 ? 25.111 -12.552 -26.572 1.00 81.12 176 LEU A N 1
ATOM 1329 C CA . LEU A 1 176 ? 25.758 -12.851 -27.843 1.00 81.12 176 LEU A CA 1
ATOM 1330 C C . LEU A 1 176 ? 27.290 -12.715 -27.730 1.00 81.12 176 LEU A C 1
ATOM 1332 O O . LEU A 1 176 ? 27.785 -11.820 -27.035 1.00 81.12 176 LEU A O 1
ATOM 1336 N N . PRO A 1 177 ? 28.071 -13.526 -28.470 1.00 87.00 177 PRO A N 1
ATOM 1337 C CA . PRO A 1 177 ? 29.514 -13.334 -28.585 1.00 87.00 177 PRO A CA 1
ATOM 1338 C C . PRO A 1 177 ? 29.866 -11.915 -29.057 1.00 87.00 177 PRO A C 1
ATOM 1340 O O . PRO A 1 177 ? 29.208 -11.364 -29.941 1.00 87.00 177 PRO A O 1
ATOM 1343 N N . LEU A 1 178 ? 30.943 -11.333 -28.516 1.00 84.94 178 LEU A N 1
ATOM 1344 C CA . LEU A 1 178 ? 31.365 -9.960 -28.834 1.00 84.94 178 LEU A CA 1
ATOM 1345 C C . LEU A 1 178 ? 31.480 -9.662 -30.347 1.00 84.94 178 LEU A C 1
ATOM 1347 O O . LEU A 1 178 ? 30.987 -8.611 -30.761 1.00 84.94 178 LEU A O 1
ATOM 1351 N N . PRO A 1 179 ? 32.048 -10.546 -31.197 1.00 86.69 179 PRO A N 1
ATOM 1352 C CA . PRO A 1 179 ? 32.126 -10.283 -32.637 1.00 86.69 179 PRO A CA 1
ATOM 1353 C C . PRO A 1 179 ? 30.749 -10.123 -33.293 1.00 86.69 179 PRO A C 1
ATOM 1355 O O . PRO A 1 179 ? 30.553 -9.258 -34.145 1.00 86.69 179 PRO A O 1
ATOM 1358 N N . GLU A 1 180 ? 29.778 -10.926 -32.857 1.00 86.38 180 GLU A N 1
ATOM 1359 C CA . GLU A 1 180 ? 28.409 -10.879 -33.365 1.00 86.38 180 GLU A CA 1
ATOM 1360 C C . GLU A 1 180 ? 27.696 -9.605 -32.893 1.00 86.38 180 GLU A C 1
ATOM 1362 O O . GLU A 1 180 ? 27.045 -8.926 -33.689 1.00 86.38 180 GLU A O 1
ATOM 1367 N N . ARG A 1 181 ? 27.903 -9.202 -31.632 1.00 85.69 181 ARG A N 1
ATOM 1368 C CA . ARG A 1 181 ? 27.394 -7.928 -31.093 1.00 85.69 181 ARG A CA 1
ATOM 1369 C C . ARG A 1 181 ? 27.880 -6.732 -31.912 1.00 85.69 181 ARG A C 1
ATOM 1371 O O . ARG A 1 181 ? 27.068 -5.916 -32.345 1.00 85.69 181 ARG A O 1
ATOM 1378 N N . LEU A 1 182 ? 29.188 -6.650 -32.165 1.00 86.31 182 LEU A N 1
ATOM 1379 C CA . LEU A 1 182 ? 29.798 -5.553 -32.927 1.00 86.31 182 LEU A CA 1
ATOM 1380 C C . LEU A 1 182 ? 29.284 -5.499 -34.366 1.00 86.31 182 LEU A C 1
ATOM 1382 O O . LEU A 1 182 ? 28.970 -4.420 -34.871 1.00 86.31 182 LEU A O 1
ATOM 1386 N N . ARG A 1 183 ? 29.149 -6.660 -35.017 1.00 86.50 183 ARG A N 1
ATOM 1387 C CA . ARG A 1 183 ? 28.601 -6.760 -36.373 1.00 86.50 183 ARG A CA 1
ATOM 1388 C C . ARG A 1 183 ? 27.176 -6.212 -36.443 1.00 86.50 183 ARG A C 1
ATOM 1390 O O . ARG A 1 183 ? 26.860 -5.456 -37.363 1.00 86.50 183 ARG A O 1
ATOM 1397 N N . ARG A 1 184 ? 26.314 -6.578 -35.492 1.00 85.25 184 ARG A N 1
ATOM 1398 C CA . ARG A 1 184 ? 24.919 -6.111 -35.472 1.00 85.25 184 ARG A CA 1
ATOM 1399 C C . ARG A 1 184 ? 24.822 -4.622 -35.155 1.00 85.25 184 ARG A C 1
ATOM 1401 O O . ARG A 1 184 ? 24.062 -3.913 -35.811 1.00 85.25 184 ARG A O 1
ATOM 1408 N N . PHE A 1 185 ? 25.648 -4.130 -34.235 1.00 86.44 185 PHE A N 1
ATOM 1409 C CA . PHE A 1 185 ? 25.744 -2.700 -33.948 1.00 86.44 185 PHE A CA 1
ATOM 1410 C C . PHE A 1 185 ? 26.172 -1.900 -35.188 1.00 86.44 185 PHE A C 1
ATOM 1412 O O . PHE A 1 185 ? 25.538 -0.908 -35.539 1.00 86.44 185 PHE A O 1
ATOM 1419 N N . ALA A 1 186 ? 27.189 -2.371 -35.917 1.00 87.38 186 ALA A N 1
ATOM 1420 C CA . ALA A 1 186 ? 27.641 -1.740 -37.156 1.00 87.38 186 ALA A CA 1
ATOM 1421 C C . ALA A 1 186 ? 26.560 -1.735 -38.250 1.00 87.38 186 ALA A C 1
ATOM 1423 O O . ALA A 1 186 ? 26.436 -0.756 -38.991 1.00 87.38 186 ALA A O 1
ATOM 1424 N N . ALA A 1 187 ? 25.754 -2.798 -38.343 1.00 86.56 187 ALA A N 1
ATOM 1425 C CA . ALA A 1 187 ? 24.627 -2.866 -39.269 1.00 86.56 187 ALA A CA 1
ATOM 1426 C C . ALA A 1 187 ? 23.542 -1.833 -38.925 1.00 86.56 187 ALA A C 1
ATOM 1428 O O . ALA A 1 187 ? 23.104 -1.102 -39.817 1.00 86.56 187 ALA A O 1
ATOM 1429 N N . LEU A 1 188 ? 23.161 -1.719 -37.646 1.00 86.69 188 LEU A N 1
ATOM 1430 C CA . LEU A 1 188 ? 22.205 -0.708 -37.185 1.00 86.69 188 LEU A CA 1
ATOM 1431 C C . LEU A 1 188 ? 22.738 0.715 -37.417 1.00 86.69 188 LEU A C 1
ATOM 1433 O O . LEU A 1 188 ? 22.023 1.557 -37.962 1.00 86.69 188 LEU A O 1
ATOM 1437 N N . TYR A 1 189 ? 24.007 0.966 -37.082 1.00 86.81 189 TYR A N 1
ATOM 1438 C CA . TYR A 1 189 ? 24.681 2.248 -37.302 1.00 86.81 189 TYR A CA 1
ATOM 1439 C C . TYR A 1 189 ? 24.639 2.651 -38.782 1.00 86.81 189 TYR A C 1
ATOM 1441 O O . TYR A 1 189 ? 24.198 3.750 -39.120 1.00 86.81 189 TYR A O 1
ATOM 1449 N N . ARG A 1 190 ? 25.010 1.736 -39.689 1.00 88.81 190 ARG A N 1
ATOM 1450 C CA . ARG A 1 190 ? 24.980 1.984 -41.137 1.00 88.81 190 ARG A CA 1
ATOM 1451 C C . ARG A 1 190 ? 23.565 2.219 -41.654 1.00 88.81 190 ARG A C 1
ATOM 1453 O O . ARG A 1 190 ? 23.374 3.107 -42.480 1.00 88.81 190 ARG A O 1
ATOM 1460 N N . ALA A 1 191 ? 22.585 1.452 -41.180 1.00 87.44 191 ALA A N 1
ATOM 1461 C CA . ALA A 1 191 ? 21.187 1.624 -41.566 1.00 87.44 191 ALA A CA 1
ATOM 1462 C C . ALA A 1 191 ? 20.631 2.989 -41.130 1.00 87.44 191 ALA A C 1
ATOM 1464 O O . ALA A 1 191 ? 19.824 3.576 -41.846 1.00 87.44 191 ALA A O 1
ATOM 1465 N N . ARG A 1 192 ? 21.070 3.507 -39.974 1.00 87.00 192 ARG A N 1
ATOM 1466 C CA . ARG A 1 192 ? 20.562 4.766 -39.418 1.00 87.00 192 ARG A CA 1
ATOM 1467 C C . ARG A 1 192 ? 21.303 6.009 -39.908 1.00 87.00 192 ARG A C 1
ATOM 1469 O O . ARG A 1 192 ? 20.667 7.038 -40.102 1.00 87.00 192 ARG A O 1
ATOM 1476 N N . LEU A 1 193 ? 22.619 5.921 -40.100 1.00 89.38 193 LEU A N 1
ATOM 1477 C CA . LEU A 1 193 ? 23.493 7.066 -40.400 1.00 89.38 193 LEU A CA 1
ATOM 1478 C C . LEU A 1 193 ? 24.086 7.039 -41.817 1.00 89.38 193 LEU A C 1
ATOM 1480 O O . LEU A 1 193 ? 24.784 7.971 -42.212 1.00 89.38 193 LEU A O 1
ATOM 1484 N N . GLY A 1 194 ? 23.843 5.978 -42.594 1.00 88.50 194 GLY A N 1
ATOM 1485 C CA . GLY A 1 194 ? 24.291 5.851 -43.986 1.00 88.50 194 GLY A CA 1
ATOM 1486 C C . GLY A 1 194 ? 25.803 5.662 -44.174 1.00 88.50 194 GLY A C 1
ATOM 1487 O O . GLY A 1 194 ? 26.271 5.582 -45.308 1.00 88.50 194 GLY A O 1
ATOM 1488 N N . LYS A 1 195 ? 26.580 5.574 -43.088 1.00 90.38 195 LYS A N 1
ATOM 1489 C CA . LYS A 1 195 ? 28.045 5.424 -43.088 1.00 90.38 195 LYS A CA 1
ATOM 1490 C C . LYS A 1 195 ? 28.466 4.295 -42.138 1.00 90.38 195 LYS A C 1
ATOM 1492 O O . LYS A 1 195 ? 27.715 4.000 -41.213 1.00 90.38 195 LYS A O 1
ATOM 1497 N N . PRO A 1 196 ? 29.614 3.629 -42.352 1.00 83.31 196 PRO A N 1
ATOM 1498 C CA . PRO A 1 196 ? 30.132 2.646 -41.402 1.00 83.31 196 PRO A CA 1
ATOM 1499 C C . PRO A 1 196 ? 30.682 3.326 -40.132 1.00 83.31 196 PRO A C 1
ATOM 1501 O O . PRO A 1 196 ? 31.140 4.468 -40.216 1.00 83.31 196 PRO A O 1
ATOM 1504 N N . PRO A 1 197 ? 30.658 2.646 -38.969 1.00 84.25 197 PRO A N 1
ATOM 1505 C CA . PRO A 1 197 ? 31.282 3.160 -37.754 1.00 84.25 197 PRO A CA 1
ATOM 1506 C C . PRO A 1 197 ? 32.809 3.214 -37.908 1.00 84.25 197 PRO A C 1
ATOM 1508 O O . PRO A 1 197 ? 33.410 2.333 -38.524 1.00 84.25 197 PRO A O 1
ATOM 1511 N N . VAL A 1 198 ? 33.431 4.248 -37.339 1.00 83.38 198 VAL A N 1
ATOM 1512 C CA . VAL A 1 198 ? 34.892 4.376 -37.239 1.00 83.38 198 VAL A CA 1
ATOM 1513 C C . VAL A 1 198 ? 35.300 3.876 -35.860 1.00 83.38 198 VAL A C 1
ATOM 1515 O O . VAL A 1 198 ? 34.795 4.375 -34.855 1.00 83.38 198 VAL A O 1
ATOM 1518 N N . TYR A 1 199 ? 36.174 2.876 -35.817 1.00 74.62 199 TYR A N 1
ATOM 1519 C CA . TYR A 1 199 ? 36.710 2.350 -34.566 1.00 74.62 199 TYR A CA 1
ATOM 1520 C C . TYR A 1 199 ? 37.975 3.137 -34.184 1.00 74.62 199 TYR A C 1
ATOM 1522 O O . TYR A 1 199 ? 38.757 3.445 -35.089 1.00 74.62 199 TYR A O 1
ATOM 1530 N N . PRO A 1 200 ? 38.150 3.505 -32.902 1.00 67.56 200 PRO A N 1
ATOM 1531 C CA . PRO A 1 200 ? 39.393 4.090 -32.407 1.00 67.56 200 PRO A CA 1
ATOM 1532 C C . PRO A 1 200 ? 40.560 3.097 -32.449 1.00 67.56 200 PRO A C 1
ATOM 1534 O O . PRO A 1 200 ? 40.306 1.869 -32.394 1.00 67.56 200 PRO A O 1
#

Secondary structure (DSSP, 8-state):
-EEEEEETTEEEEEEEEEE-S--PPP--SSTTPPPHHHHHHHHHHB-TTS-EEEEEEEEEETT-TT--HHHHHHHHHHHHHHHHHH-HHHHHHHHSTTGGGGG--PPPTT--SPPTTHHHHHHHHHHHHHH-TT-----PPP---HHHHHHHHHHHHHHHHHHT-SS--SS-GGGS-HHHHHHHHHHHHHHHHSSPPPP-

Foldseek 3Di:
DKDWDADPQKIKMKDKDKDAPDDADDDDPDPPHDDPLVLLVQLQQQFPRRMGIDIDIQMDGNPDPPDDSVVVSVVVVVVVSVVCVVQVLVVLCVVQPLLSVLPDFDDDQLDPDGDPSNVVNVVSVVVSCNGRVSDDDDDDDDDNDPSNVVVNVVVVLQVQLQVVDPDRDPDTLVPDDPVSSQVSNQVSCCVVVVDGDDDD

Organism: NCBI:txid410659

Solvent-accessible surface area (backbone atoms only — not comparable to full-atom values): 11930 Å² total; per-residue (Å²): 93,80,48,78,48,74,56,97,60,28,39,42,32,42,41,48,48,76,48,67,81,82,76,80,77,76,97,49,98,52,98,79,53,82,53,66,40,62,52,50,52,50,16,66,51,21,35,78,89,45,40,30,74,48,77,47,80,44,75,48,54,72,81,45,95,79,66,47,72,68,56,57,56,47,52,52,50,50,54,51,39,52,50,36,62,77,37,55,44,57,58,49,22,76,79,28,71,50,20,33,61,49,77,63,80,77,58,55,65,59,44,90,61,78,43,91,66,47,65,57,14,45,52,32,35,52,51,44,40,68,54,12,65,66,50,81,84,86,84,75,83,76,84,85,47,74,61,25,54,52,40,42,51,52,52,49,51,50,50,58,48,54,68,77,53,94,67,89,66,95,61,62,70,86,75,48,59,67,72,59,43,53,53,38,50,41,51,50,44,25,73,74,69,77,44,77,78,84,82,133